Protein AF-A0A117SMT8-F1 (afdb_monomer)

Structure (mmCIF, N/CA/C/O backbone):
data_AF-A0A117SMT8-F1
#
_entry.id   AF-A0A117SMT8-F1
#
loop_
_atom_site.group_PDB
_atom_site.id
_atom_site.type_symbol
_atom_site.label_atom_id
_atom_site.label_alt_id
_atom_site.label_comp_id
_atom_site.label_asym_id
_atom_site.label_entity_id
_atom_site.label_seq_id
_atom_site.pdbx_PDB_ins_code
_atom_site.Cartn_x
_atom_site.Cartn_y
_atom_site.Cartn_z
_atom_site.occupancy
_atom_site.B_iso_or_equiv
_atom_site.auth_seq_id
_atom_site.auth_comp_id
_atom_site.auth_asym_id
_atom_site.auth_atom_id
_atom_site.pdbx_PDB_model_num
ATOM 1 N N . MET A 1 1 ? 10.539 8.255 -4.190 1.00 63.12 1 MET A N 1
ATOM 2 C CA . MET A 1 1 ? 9.331 7.600 -4.768 1.00 63.12 1 MET A CA 1
ATOM 3 C C . MET A 1 1 ? 9.081 6.223 -4.167 1.00 63.12 1 MET A C 1
ATOM 5 O O . MET A 1 1 ? 8.079 6.077 -3.483 1.00 63.12 1 MET A O 1
ATOM 9 N N . LEU A 1 2 ? 9.976 5.241 -4.358 1.00 74.56 2 LEU A N 1
ATOM 10 C CA . LEU A 1 2 ? 9.797 3.891 -3.799 1.00 74.56 2 LEU A CA 1
ATOM 11 C C . LEU A 1 2 ? 9.661 3.906 -2.267 1.00 74.56 2 LEU A C 1
ATOM 13 O O . LEU A 1 2 ? 8.704 3.366 -1.731 1.00 74.56 2 LEU A O 1
ATOM 17 N N . ASN A 1 3 ? 10.561 4.598 -1.563 1.00 77.19 3 ASN A N 1
ATOM 18 C CA . ASN A 1 3 ? 10.444 4.750 -0.114 1.00 77.19 3 ASN A CA 1
ATOM 19 C C . ASN A 1 3 ? 9.332 5.743 0.278 1.00 77.19 3 ASN A C 1
ATOM 21 O O . ASN A 1 3 ? 8.452 5.418 1.063 1.00 77.19 3 ASN A O 1
ATOM 25 N N . ASP A 1 4 ? 9.342 6.948 -0.298 1.00 79.38 4 ASP A N 1
ATOM 26 C CA . ASP A 1 4 ? 8.530 8.062 0.224 1.00 79.38 4 ASP A CA 1
ATOM 27 C C . ASP A 1 4 ? 7.030 7.963 -0.097 1.00 79.38 4 ASP A C 1
ATOM 29 O O . ASP A 1 4 ? 6.215 8.511 0.640 1.00 79.38 4 ASP A O 1
ATOM 33 N N . VAL A 1 5 ? 6.660 7.283 -1.189 1.00 83.69 5 VAL A N 1
ATOM 34 C CA . VAL A 1 5 ? 5.258 7.136 -1.618 1.00 83.69 5 VAL A CA 1
ATOM 35 C C . VAL A 1 5 ? 4.751 5.745 -1.262 1.00 83.69 5 VAL A C 1
ATOM 37 O O . VAL A 1 5 ? 3.836 5.616 -0.453 1.00 83.69 5 VAL A O 1
ATOM 40 N N . ILE A 1 6 ? 5.374 4.713 -1.835 1.00 87.75 6 ILE A N 1
ATOM 41 C CA . ILE A 1 6 ? 4.943 3.318 -1.693 1.00 87.75 6 ILE A CA 1
ATOM 42 C C . ILE A 1 6 ? 5.295 2.797 -0.295 1.00 87.75 6 ILE A C 1
ATOM 44 O O . ILE A 1 6 ? 4.412 2.395 0.460 1.00 87.75 6 ILE A O 1
ATOM 48 N N . GLY A 1 7 ? 6.576 2.855 0.081 1.00 88.81 7 GLY A N 1
ATOM 49 C CA . GLY A 1 7 ? 7.067 2.371 1.373 1.00 88.81 7 GLY A CA 1
ATOM 50 C C . GLY A 1 7 ? 6.378 3.039 2.556 1.00 88.81 7 GLY A C 1
ATOM 51 O O . GLY A 1 7 ? 5.906 2.356 3.461 1.00 88.81 7 GLY A O 1
ATOM 52 N N . ASN A 1 8 ? 6.262 4.365 2.518 1.00 89.94 8 ASN A N 1
ATOM 53 C CA . ASN A 1 8 ? 5.595 5.144 3.554 1.00 89.94 8 ASN A CA 1
ATOM 54 C C . ASN A 1 8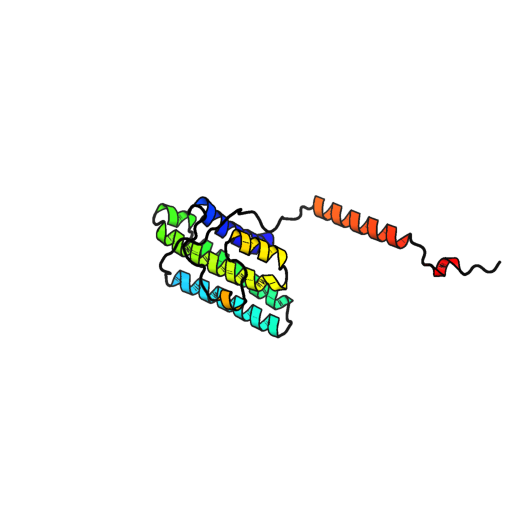 ? 4.106 4.788 3.677 1.00 89.94 8 ASN A C 1
ATOM 56 O O . ASN A 1 8 ? 3.620 4.590 4.789 1.00 89.94 8 ASN A O 1
ATOM 60 N N . PHE A 1 9 ? 3.387 4.659 2.557 1.00 94.38 9 PHE A N 1
ATOM 61 C CA . PHE A 1 9 ? 1.977 4.269 2.568 1.00 94.38 9 PHE A CA 1
ATOM 62 C C . PHE A 1 9 ? 1.775 2.895 3.209 1.00 94.38 9 PHE A C 1
ATOM 64 O O . PHE A 1 9 ? 1.045 2.772 4.193 1.00 94.38 9 PHE A O 1
ATOM 71 N N . ILE A 1 10 ? 2.489 1.885 2.706 1.00 95.56 10 ILE A N 1
ATOM 72 C CA . ILE A 1 10 ? 2.421 0.508 3.206 1.00 95.56 10 ILE A CA 1
ATOM 73 C C . ILE A 1 10 ? 2.750 0.465 4.700 1.00 95.56 10 ILE A C 1
ATOM 75 O O . ILE A 1 10 ? 2.010 -0.115 5.495 1.00 95.56 10 ILE A O 1
ATOM 79 N N . HIS A 1 11 ? 3.846 1.117 5.095 1.00 93.75 11 HIS A N 1
ATOM 80 C CA . HIS A 1 11 ? 4.300 1.119 6.477 1.00 93.75 11 HIS A CA 1
ATOM 81 C C . HIS A 1 11 ? 3.292 1.796 7.412 1.00 93.75 11 HIS A C 1
ATOM 83 O O . HIS A 1 11 ? 3.019 1.260 8.485 1.00 93.75 11 HIS A O 1
ATOM 89 N N . ARG A 1 12 ? 2.693 2.929 7.011 1.00 95.44 12 ARG A N 1
ATOM 90 C CA . ARG A 1 12 ? 1.634 3.599 7.785 1.00 95.44 12 ARG A CA 1
ATOM 91 C C . ARG A 1 12 ? 0.440 2.676 8.003 1.00 95.44 12 ARG A C 1
ATOM 93 O O . ARG A 1 12 ? -0.018 2.571 9.136 1.00 95.44 12 ARG A O 1
ATOM 100 N N . VAL A 1 13 ? -0.025 1.987 6.958 1.00 97.50 13 VAL A N 1
ATOM 101 C CA . VAL A 1 13 ? -1.185 1.087 7.048 1.00 97.50 13 VAL A CA 1
ATOM 102 C C . VAL A 1 13 ? -0.907 -0.086 7.988 1.00 97.50 13 VAL A C 1
ATOM 104 O O . VAL A 1 13 ? -1.632 -0.275 8.966 1.00 97.50 13 VAL A O 1
ATOM 107 N N . LEU A 1 14 ? 0.175 -0.834 7.751 1.00 97.25 14 LEU A N 1
ATOM 108 C CA . LEU A 1 14 ? 0.508 -2.003 8.569 1.00 97.25 14 LEU A CA 1
ATOM 109 C C . LEU A 1 14 ? 0.813 -1.628 10.022 1.00 97.25 14 LEU A C 1
ATOM 111 O O . LEU A 1 14 ? 0.352 -2.304 10.940 1.00 97.25 14 LEU A O 1
ATOM 115 N N . THR A 1 15 ? 1.539 -0.528 10.248 1.00 97.00 15 THR A N 1
ATOM 116 C CA . THR A 1 15 ? 1.849 -0.048 11.605 1.00 97.00 15 THR A CA 1
ATOM 117 C C . THR A 1 15 ? 0.583 0.361 12.345 1.00 97.00 15 THR A C 1
ATOM 119 O O . THR A 1 15 ? 0.454 0.091 13.540 1.00 97.00 15 THR A O 1
ATOM 122 N N . PHE A 1 16 ? -0.378 0.990 11.662 1.00 97.56 16 PHE A N 1
ATOM 123 C CA . PHE A 1 16 ? -1.647 1.363 12.280 1.00 97.56 16 PHE A CA 1
ATOM 124 C C . PHE A 1 16 ? -2.423 0.125 12.735 1.00 97.56 16 PHE A C 1
ATOM 126 O O . PHE A 1 16 ? -2.873 0.076 13.876 1.00 97.56 16 PHE A O 1
ATOM 133 N N . ILE A 1 17 ? -2.503 -0.914 11.899 1.00 97.81 17 ILE A N 1
ATOM 134 C CA . ILE A 1 17 ? -3.152 -2.184 12.263 1.00 97.81 17 ILE A CA 1
ATOM 135 C C . ILE A 1 17 ? -2.415 -2.854 13.430 1.00 97.81 17 ILE A C 1
ATOM 137 O O . ILE A 1 17 ? -3.037 -3.214 14.431 1.00 97.81 17 ILE A O 1
ATOM 141 N N . ALA A 1 18 ? -1.085 -2.951 13.353 1.00 97.19 18 ALA A N 1
ATOM 142 C CA . ALA A 1 18 ? -0.258 -3.547 14.400 1.00 97.19 18 ALA A CA 1
ATOM 143 C C . ALA A 1 18 ? -0.426 -2.848 15.759 1.00 97.19 18 ALA A C 1
ATOM 145 O O . ALA A 1 18 ? -0.598 -3.510 16.780 1.00 97.19 18 ALA A O 1
ATOM 146 N N . THR A 1 19 ? -0.420 -1.513 15.776 1.00 96.75 19 THR A N 1
ATOM 147 C CA . THR A 1 19 ? -0.407 -0.728 17.022 1.00 96.75 19 THR A CA 1
ATOM 148 C C . THR A 1 19 ? -1.793 -0.391 17.565 1.00 96.75 19 THR A C 1
ATOM 150 O O . THR A 1 19 ? -1.939 -0.212 18.772 1.00 96.75 19 THR A O 1
ATOM 153 N N . ARG A 1 20 ? -2.815 -0.268 16.709 1.00 97.19 20 ARG A N 1
ATOM 154 C CA . ARG A 1 20 ? -4.154 0.216 17.100 1.00 97.19 20 ARG A CA 1
ATOM 155 C C . ARG A 1 20 ? -5.239 -0.859 17.096 1.00 97.19 20 ARG A C 1
ATOM 157 O O . ARG A 1 20 ? -6.244 -0.710 17.797 1.00 97.19 20 ARG A O 1
ATOM 164 N N . PHE A 1 21 ? -5.015 -1.941 16.354 1.00 96.94 21 PHE A N 1
ATOM 165 C CA . PHE A 1 21 ? -5.914 -3.094 16.249 1.00 96.94 21 PHE A CA 1
ATOM 166 C C . PHE A 1 21 ? -5.223 -4.409 16.630 1.00 96.94 21 PHE A C 1
ATOM 168 O O . PHE A 1 21 ? -5.647 -5.484 16.220 1.00 96.94 21 PHE A O 1
ATOM 175 N N . ASN A 1 22 ? -4.152 -4.334 17.425 1.00 96.44 22 ASN A N 1
ATOM 176 C CA . ASN A 1 22 ? -3.419 -5.485 17.961 1.00 96.44 22 ASN A CA 1
ATOM 177 C C . ASN A 1 22 ? -2.929 -6.455 16.869 1.00 96.44 22 ASN A C 1
ATOM 179 O O . ASN A 1 22 ? -2.880 -7.667 17.078 1.00 96.44 22 ASN A O 1
ATOM 183 N N . GLY A 1 23 ? -2.600 -5.924 15.689 1.00 96.56 23 GLY A N 1
ATOM 184 C CA . GLY A 1 23 ? -2.166 -6.727 14.549 1.00 96.56 23 GLY A CA 1
ATOM 185 C C . GLY A 1 23 ? -3.274 -7.574 13.932 1.00 96.56 23 GLY A C 1
ATOM 186 O O . GLY A 1 23 ? -2.967 -8.531 13.236 1.00 96.56 23 GLY A O 1
ATOM 187 N N . VAL A 1 24 ? -4.546 -7.254 14.165 1.00 97.50 24 VAL A N 1
ATOM 188 C CA . VAL A 1 24 ? -5.683 -7.949 13.555 1.00 97.50 24 VAL A CA 1
ATOM 189 C C . VAL A 1 24 ? -6.399 -6.989 12.619 1.00 97.50 24 VAL A C 1
ATOM 191 O O . VAL A 1 24 ? -6.782 -5.895 13.027 1.00 97.50 24 VAL A O 1
ATOM 194 N N . VAL A 1 25 ? -6.575 -7.388 11.358 1.00 97.00 25 VAL A N 1
ATOM 195 C CA . VAL A 1 25 ? -7.306 -6.593 10.364 1.00 97.00 25 VAL A CA 1
ATOM 196 C C . VAL A 1 25 ? -8.759 -6.423 10.832 1.00 97.00 25 VAL A C 1
ATOM 198 O O . VAL A 1 25 ? -9.456 -7.432 10.985 1.00 97.00 25 VAL A O 1
ATOM 201 N N . PRO A 1 26 ? -9.228 -5.189 11.083 1.00 96.00 26 PRO A N 1
ATOM 202 C CA . PRO A 1 26 ? -10.601 -4.952 11.513 1.00 96.00 26 PRO A CA 1
ATOM 203 C C . PRO A 1 26 ? -11.598 -5.158 10.364 1.00 96.00 26 PRO A C 1
ATOM 205 O O . PRO A 1 26 ? -11.239 -5.135 9.187 1.00 96.00 26 PRO A O 1
ATOM 208 N N . GLY A 1 27 ? -12.864 -5.375 10.706 1.00 90.94 27 GLY A N 1
ATOM 209 C CA . GLY A 1 27 ? -13.969 -5.316 9.748 1.00 90.94 27 GLY A CA 1
ATOM 210 C C . GLY A 1 27 ? -14.643 -3.946 9.756 1.00 90.94 27 GLY A C 1
ATOM 211 O O . GLY A 1 27 ? -14.242 -3.056 10.506 1.00 90.94 27 GLY A O 1
ATOM 212 N N . GLY A 1 28 ? -15.688 -3.810 8.946 1.00 88.81 28 GLY A N 1
ATOM 213 C CA . GLY A 1 28 ? -16.597 -2.671 8.985 1.00 88.81 28 GLY A CA 1
ATOM 214 C C . GLY A 1 28 ? -17.195 -2.344 7.622 1.00 88.81 28 GLY A C 1
ATOM 215 O O . GLY A 1 28 ? -16.817 -2.938 6.608 1.00 88.81 28 GLY A O 1
ATOM 216 N N . ASP A 1 29 ? -18.135 -1.405 7.625 1.00 92.00 29 ASP A N 1
ATOM 217 C CA . ASP A 1 29 ? -18.945 -1.056 6.462 1.00 92.00 29 ASP A CA 1
ATOM 218 C C . ASP A 1 29 ? -18.400 0.194 5.773 1.00 92.00 29 ASP A C 1
ATOM 220 O O . ASP A 1 29 ? -18.317 1.272 6.367 1.00 92.00 29 ASP A O 1
ATOM 224 N N . LEU A 1 30 ? -18.030 0.044 4.500 1.00 93.81 30 LEU A N 1
ATOM 225 C CA . LEU A 1 30 ? -17.497 1.135 3.690 1.00 93.81 30 LEU A CA 1
ATOM 226 C C . LEU A 1 30 ? -18.540 2.238 3.496 1.00 93.81 30 LEU A C 1
ATOM 228 O O . LEU A 1 30 ? -19.699 1.967 3.182 1.00 93.81 30 LEU A O 1
ATOM 232 N N . LYS A 1 31 ? -18.098 3.492 3.598 1.00 95.19 31 LYS A N 1
ATOM 233 C CA . LYS A 1 31 ? -18.869 4.657 3.152 1.00 95.19 31 LYS A CA 1
ATOM 234 C C . LYS A 1 31 ? -18.584 4.943 1.677 1.00 95.19 31 LYS A C 1
ATOM 236 O O . LYS A 1 31 ? -17.569 4.505 1.134 1.00 95.19 31 LYS A O 1
ATOM 241 N N . ASP A 1 32 ? -19.409 5.780 1.054 1.00 96.81 32 ASP A N 1
ATOM 242 C CA . ASP A 1 32 ? -19.248 6.172 -0.356 1.00 96.81 32 ASP A CA 1
ATOM 243 C C . ASP A 1 32 ? -17.861 6.753 -0.664 1.00 96.81 32 ASP A C 1
ATOM 245 O O . ASP A 1 32 ? -17.274 6.476 -1.708 1.00 96.81 32 ASP A O 1
ATOM 249 N N . VAL A 1 33 ? -17.298 7.528 0.269 1.00 96.31 33 VAL A N 1
ATOM 250 C CA . VAL A 1 33 ? -15.929 8.053 0.150 1.00 96.31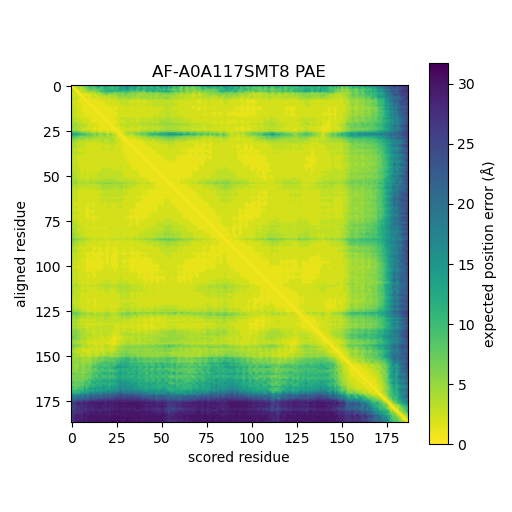 33 VAL A CA 1
ATOM 251 C C . VAL A 1 33 ? -14.886 6.935 0.100 1.00 96.31 33 VAL A C 1
ATOM 253 O O . VAL A 1 33 ? -13.936 7.022 -0.674 1.00 96.31 33 VAL A O 1
ATOM 256 N N . ASP A 1 34 ? -15.065 5.876 0.889 1.00 97.44 34 ASP A N 1
ATOM 257 C CA . ASP A 1 34 ? -14.130 4.756 0.956 1.00 97.44 34 ASP A CA 1
ATOM 258 C C . ASP A 1 34 ? -14.190 3.932 -0.341 1.00 97.44 34 ASP A C 1
ATOM 260 O O . ASP A 1 34 ? -13.149 3.579 -0.900 1.00 97.44 34 ASP A O 1
ATOM 264 N N . ILE A 1 35 ? -15.406 3.708 -0.854 1.00 97.50 35 ILE A N 1
ATOM 265 C CA . ILE A 1 35 ? -15.668 3.046 -2.140 1.00 97.50 35 ILE A CA 1
ATOM 266 C C . ILE A 1 35 ? -15.031 3.832 -3.288 1.00 97.50 35 ILE A C 1
ATOM 268 O O . ILE A 1 35 ? -14.269 3.262 -4.062 1.00 97.50 35 ILE A O 1
ATOM 272 N N . ARG A 1 36 ? -15.257 5.150 -3.351 1.00 98.31 36 ARG A N 1
ATOM 273 C CA . ARG A 1 36 ? -14.707 6.021 -4.401 1.00 98.31 36 ARG A CA 1
ATOM 274 C C . ARG A 1 36 ? -13.185 5.916 -4.499 1.00 98.31 36 ARG A C 1
ATOM 276 O O . ARG A 1 36 ? -12.655 5.732 -5.589 1.00 98.31 36 ARG A O 1
ATOM 283 N N . TYR A 1 37 ? -12.486 6.016 -3.368 1.00 98.38 37 TYR A N 1
ATOM 284 C CA . TYR A 1 37 ? -11.023 5.938 -3.338 1.00 98.38 37 TYR A CA 1
ATOM 285 C C . TYR A 1 37 ? -10.488 4.546 -3.682 1.00 98.38 37 TYR A C 1
ATOM 287 O O . TYR A 1 37 ? -9.449 4.427 -4.331 1.00 98.38 37 TYR A O 1
ATOM 295 N N . ARG A 1 38 ? -11.185 3.489 -3.252 1.00 97.69 38 ARG A N 1
ATOM 296 C CA . ARG A 1 38 ? -10.843 2.115 -3.628 1.00 97.69 38 ARG A CA 1
ATOM 297 C C . ARG A 1 38 ? -10.988 1.920 -5.134 1.00 97.69 38 ARG A C 1
ATOM 299 O O . ARG A 1 38 ? -10.075 1.393 -5.758 1.00 97.69 38 ARG A O 1
ATOM 306 N N . ASP A 1 39 ? -12.102 2.355 -5.706 1.00 98.38 39 ASP A N 1
ATOM 307 C CA . ASP A 1 39 ? -12.396 2.160 -7.123 1.00 98.38 39 ASP A CA 1
ATOM 308 C C . ASP A 1 39 ? -11.442 2.988 -8.006 1.00 98.38 39 ASP A C 1
ATOM 310 O O . ASP A 1 39 ? -10.949 2.479 -9.009 1.00 98.38 39 ASP A O 1
ATOM 314 N N . GLU A 1 40 ? -11.076 4.208 -7.588 1.00 98.62 40 GLU A N 1
ATOM 315 C CA . GLU A 1 40 ? -10.017 5.007 -8.230 1.00 98.62 40 GLU A CA 1
ATOM 316 C C . GLU A 1 40 ? -8.663 4.276 -8.208 1.00 98.62 40 GLU A C 1
ATOM 318 O O . GLU A 1 40 ? -7.983 4.179 -9.229 1.00 98.62 40 GLU A O 1
ATOM 32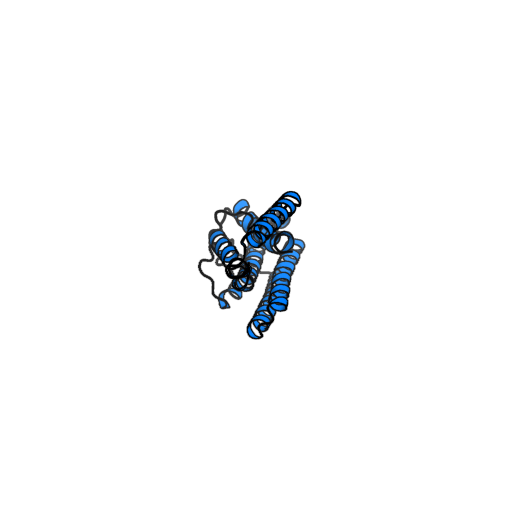3 N N . ALA A 1 41 ? -8.274 3.705 -7.064 1.00 98.44 41 ALA A N 1
ATOM 324 C CA . ALA A 1 41 ? -7.031 2.945 -6.958 1.00 98.44 41 ALA A CA 1
ATOM 325 C C . ALA A 1 41 ? -7.052 1.673 -7.827 1.00 98.44 41 ALA A C 1
ATOM 327 O O . ALA A 1 41 ? -6.055 1.348 -8.469 1.00 98.44 41 ALA A O 1
ATOM 328 N N . LEU A 1 42 ? -8.183 0.963 -7.879 1.00 98.44 42 LEU A N 1
ATOM 329 C CA . LEU A 1 42 ? -8.341 -0.229 -8.715 1.00 98.44 42 LEU A CA 1
ATOM 330 C C . LEU A 1 42 ? -8.370 0.102 -10.213 1.00 98.44 42 LEU A C 1
ATOM 332 O O . LEU A 1 42 ? -7.920 -0.714 -11.013 1.00 98.44 42 LEU A O 1
ATOM 336 N N . ALA A 1 43 ? -8.822 1.297 -10.601 1.00 98.69 43 ALA A N 1
ATOM 337 C CA . ALA A 1 43 ? -8.708 1.770 -11.978 1.00 98.69 43 ALA A CA 1
ATOM 338 C C . ALA A 1 43 ? -7.236 1.954 -12.390 1.00 98.69 43 ALA A C 1
ATOM 340 O O . ALA A 1 43 ? -6.835 1.467 -13.443 1.00 98.69 43 ALA A O 1
ATOM 341 N N . HIS A 1 44 ? -6.404 2.560 -11.535 1.00 98.56 44 HIS A N 1
ATOM 342 C CA . HIS A 1 44 ? -4.957 2.647 -11.776 1.00 98.56 44 HIS A CA 1
ATOM 343 C C . HIS A 1 44 ? -4.280 1.270 -11.806 1.00 98.56 44 HIS A C 1
ATOM 345 O O . HIS A 1 44 ? -3.435 1.008 -12.660 1.00 98.56 44 HIS A O 1
ATOM 351 N N . PHE A 1 45 ? -4.681 0.352 -10.923 1.00 98.50 45 PHE A N 1
ATOM 352 C CA . PHE A 1 45 ? -4.221 -1.037 -10.983 1.00 98.50 45 PHE A CA 1
ATOM 353 C C . PHE A 1 45 ? -4.563 -1.690 -12.333 1.00 98.50 45 PHE A C 1
ATOM 355 O O . PHE A 1 45 ? -3.707 -2.339 -12.936 1.00 98.50 45 PHE A O 1
ATOM 362 N N . LYS A 1 46 ? -5.784 -1.478 -12.840 1.00 98.56 46 LYS A N 1
ATOM 363 C CA . LYS A 1 46 ? -6.211 -2.001 -14.142 1.00 98.56 46 LYS A CA 1
ATOM 364 C C . LYS A 1 46 ? -5.438 -1.370 -15.305 1.00 98.56 46 LYS A C 1
ATOM 366 O O . LYS A 1 46 ? -5.039 -2.083 -16.217 1.00 98.56 46 LYS A O 1
ATOM 371 N N . ASN A 1 47 ? -5.141 -0.074 -15.252 1.00 98.56 47 ASN A N 1
ATOM 372 C CA . ASN A 1 47 ? -4.267 0.552 -16.247 1.00 98.56 47 ASN A CA 1
ATOM 373 C C . ASN A 1 47 ? -2.860 -0.066 -16.226 1.00 98.56 47 ASN A C 1
ATOM 375 O O . ASN A 1 47 ? -2.282 -0.327 -17.279 1.00 98.56 47 ASN A O 1
ATOM 379 N N . ALA A 1 48 ? -2.310 -0.343 -15.036 1.00 98.31 48 ALA A N 1
ATOM 380 C CA . ALA A 1 48 ? -1.017 -1.013 -14.912 1.00 98.31 48 ALA A CA 1
ATOM 381 C C . ALA A 1 48 ? -1.039 -2.417 -15.540 1.00 98.31 48 ALA A C 1
ATOM 383 O O . ALA A 1 48 ? -0.096 -2.781 -16.238 1.00 98.31 48 ALA A O 1
ATOM 384 N N . GLU A 1 49 ? -2.118 -3.180 -15.333 1.00 98.12 49 GLU A N 1
ATOM 385 C CA . GLU A 1 49 ? -2.366 -4.465 -16.005 1.00 98.12 49 GLU A CA 1
ATOM 386 C C . GLU A 1 49 ? -2.317 -4.318 -17.531 1.00 98.12 49 GLU A C 1
ATOM 388 O O . GLU A 1 49 ? -1.558 -5.021 -18.194 1.00 98.12 49 GLU A O 1
ATOM 393 N N . ASP A 1 50 ? -3.053 -3.351 -18.081 1.00 98.38 50 ASP A N 1
ATOM 394 C CA . ASP A 1 50 ? -3.117 -3.122 -19.526 1.00 98.38 50 ASP A CA 1
ATOM 395 C C . ASP A 1 50 ? -1.753 -2.713 -20.116 1.00 98.38 50 ASP A C 1
ATOM 397 O O . ASP A 1 50 ? -1.425 -3.084 -21.246 1.00 98.38 50 ASP A O 1
ATOM 401 N N . HIS A 1 51 ? -0.933 -1.977 -19.359 1.00 98.50 51 HIS A N 1
ATOM 402 C CA . HIS A 1 51 ? 0.447 -1.669 -19.743 1.00 98.50 51 HIS A CA 1
ATOM 403 C C . HIS A 1 51 ? 1.363 -2.896 -19.669 1.00 98.50 51 HIS A C 1
ATOM 405 O O . HIS A 1 51 ? 2.203 -3.082 -20.552 1.00 98.50 51 HIS A O 1
ATOM 411 N N . TYR A 1 52 ? 1.211 -3.763 -18.663 1.00 98.12 52 TYR A N 1
ATOM 412 C CA . TYR A 1 52 ? 1.976 -5.012 -18.584 1.00 98.12 52 TYR A CA 1
ATOM 413 C C . TYR A 1 52 ? 1.683 -5.942 -19.767 1.00 98.12 52 TYR A C 1
ATOM 415 O O . TYR A 1 52 ? 2.628 -6.469 -20.353 1.00 98.12 52 TYR A O 1
ATOM 423 N N . GLU A 1 53 ? 0.418 -6.071 -20.176 1.00 97.56 53 GLU A N 1
ATOM 424 C CA . GLU A 1 53 ? 0.012 -6.846 -21.362 1.00 97.56 53 GLU A CA 1
ATOM 425 C C . GLU A 1 53 ? 0.663 -6.326 -22.658 1.00 97.56 53 GLU A C 1
ATOM 427 O O . GLU A 1 53 ? 0.975 -7.092 -23.570 1.00 97.56 53 GLU A O 1
ATOM 432 N N . LYS A 1 54 ? 0.935 -5.017 -22.729 1.00 98.12 54 LYS A N 1
ATOM 433 C CA . LYS A 1 54 ? 1.621 -4.365 -23.859 1.00 98.12 54 LYS A CA 1
ATOM 434 C C . LYS A 1 54 ? 3.141 -4.293 -23.706 1.00 98.12 54 LYS A C 1
ATOM 436 O O . LYS A 1 54 ? 3.813 -3.786 -24.602 1.00 98.12 54 LYS A O 1
ATOM 441 N N . ILE A 1 55 ? 3.699 -4.804 -22.605 1.00 97.25 55 ILE A N 1
ATOM 442 C CA . ILE A 1 55 ? 5.138 -4.747 -22.289 1.00 97.25 55 ILE A CA 1
ATOM 443 C C . ILE A 1 55 ? 5.625 -3.289 -22.068 1.00 97.25 55 ILE A C 1
ATOM 445 O O . ILE A 1 55 ? 6.803 -2.954 -22.195 1.00 97.25 55 ILE A O 1
ATOM 449 N N . GLU A 1 56 ? 4.730 -2.393 -21.656 1.00 97.69 56 GLU A N 1
ATOM 450 C CA . GLU A 1 56 ? 5.004 -0.981 -21.358 1.00 97.69 56 GLU A CA 1
ATOM 451 C C . GLU A 1 56 ? 5.414 -0.811 -19.881 1.00 97.69 56 GLU A C 1
ATOM 453 O O . GLU A 1 56 ? 4.741 -0.171 -19.074 1.00 97.69 56 GLU A O 1
ATOM 458 N N . LEU A 1 57 ? 6.549 -1.410 -19.495 1.00 95.56 57 LEU A N 1
ATOM 459 C CA . LEU A 1 57 ? 6.962 -1.548 -18.083 1.00 95.56 57 LEU A CA 1
ATOM 460 C C . LEU A 1 57 ? 7.098 -0.217 -17.328 1.00 95.56 57 LEU A C 1
ATOM 462 O O . LEU A 1 57 ? 6.859 -0.149 -16.121 1.00 95.56 57 LEU A O 1
ATOM 466 N N . ARG A 1 58 ? 7.517 0.846 -18.025 1.00 96.25 58 ARG A N 1
ATOM 467 C CA . ARG A 1 58 ? 7.654 2.179 -17.428 1.00 96.25 58 ARG A CA 1
ATOM 468 C C . ARG A 1 58 ? 6.293 2.731 -17.020 1.00 96.25 58 ARG A C 1
ATOM 470 O O . ARG A 1 58 ? 6.170 3.243 -15.910 1.00 96.25 58 ARG A O 1
ATOM 477 N N . ASP A 1 59 ? 5.312 2.634 -17.904 1.00 97.88 59 ASP A N 1
ATOM 478 C CA . ASP A 1 59 ? 3.979 3.185 -17.683 1.00 97.88 59 ASP A CA 1
ATOM 479 C C . ASP A 1 59 ? 3.206 2.329 -16.673 1.00 97.88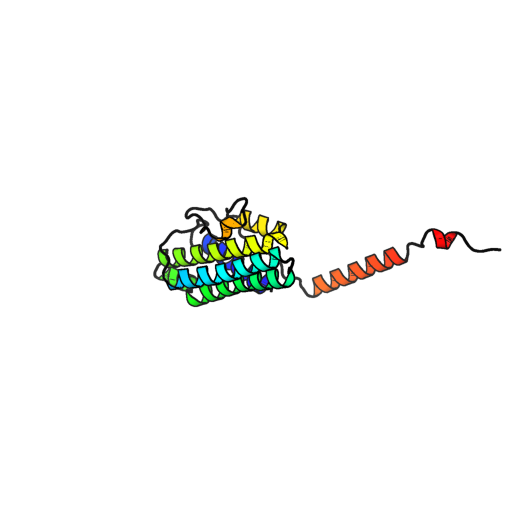 59 ASP A C 1
ATOM 481 O O . ASP A 1 59 ? 2.614 2.875 -15.743 1.00 97.88 59 ASP A O 1
ATOM 485 N N . ALA A 1 60 ? 3.374 1.001 -16.715 1.00 97.44 60 ALA A N 1
ATOM 486 C CA . ALA A 1 60 ? 2.872 0.099 -15.676 1.00 97.44 60 ALA A CA 1
ATOM 487 C C . ALA A 1 60 ? 3.379 0.483 -14.271 1.00 97.44 60 ALA A C 1
ATOM 489 O O . ALA A 1 60 ? 2.611 0.535 -13.305 1.00 97.44 60 ALA A O 1
ATOM 490 N N . LEU A 1 61 ? 4.670 0.815 -14.142 1.00 96.00 61 LEU A N 1
ATOM 491 C CA . LEU A 1 61 ? 5.240 1.289 -12.879 1.00 96.00 61 LEU A CA 1
ATOM 492 C C . LEU A 1 61 ? 4.660 2.648 -12.453 1.00 96.00 61 LEU A C 1
ATOM 494 O O . LEU A 1 61 ? 4.431 2.857 -11.260 1.00 96.00 61 LEU A O 1
ATOM 498 N N . LEU A 1 62 ? 4.438 3.576 -13.387 1.00 96.44 62 LEU A N 1
ATOM 499 C CA . LEU A 1 62 ? 3.850 4.881 -13.073 1.00 96.44 62 LEU A CA 1
ATOM 500 C C . LEU A 1 62 ? 2.412 4.735 -12.555 1.00 96.44 62 LEU A C 1
ATOM 502 O O . LEU A 1 62 ? 2.111 5.270 -11.490 1.00 96.44 62 LEU A O 1
ATOM 506 N N . GLU A 1 63 ? 1.575 3.935 -13.214 1.00 97.88 63 GLU A N 1
ATOM 507 C CA . GLU A 1 63 ? 0.208 3.629 -12.760 1.00 97.88 63 GLU A CA 1
ATOM 508 C C . GLU A 1 63 ? 0.194 2.927 -11.390 1.00 97.88 63 GLU A C 1
ATOM 510 O O . GLU A 1 63 ? -0.605 3.233 -10.498 1.00 97.88 63 GLU A O 1
ATOM 515 N N . THR A 1 64 ? 1.163 2.042 -11.152 1.00 96.25 64 THR A N 1
ATOM 516 C CA . THR A 1 64 ? 1.341 1.402 -9.842 1.00 96.25 64 THR A CA 1
ATOM 517 C C . THR A 1 64 ? 1.674 2.421 -8.743 1.00 96.25 64 THR A C 1
ATOM 519 O O . THR A 1 64 ? 1.191 2.326 -7.611 1.00 96.25 64 THR A O 1
ATOM 522 N N . VAL A 1 65 ? 2.485 3.436 -9.057 1.00 95.62 65 VAL A N 1
ATOM 523 C CA . VAL A 1 65 ? 2.774 4.541 -8.132 1.00 95.62 65 VAL A CA 1
ATOM 524 C C . VAL A 1 65 ? 1.529 5.394 -7.894 1.00 95.62 65 VAL A C 1
ATOM 526 O O . VAL A 1 65 ? 1.307 5.802 -6.751 1.00 95.62 65 VAL A O 1
ATOM 529 N N . GLU A 1 66 ? 0.712 5.650 -8.920 1.00 97.56 66 GLU A N 1
ATOM 530 C CA . GLU A 1 66 ? -0.554 6.375 -8.759 1.00 97.56 66 GLU A CA 1
ATOM 531 C C . GLU A 1 66 ? -1.517 5.631 -7.831 1.00 97.56 66 GLU A C 1
ATOM 533 O O . GLU A 1 66 ? -2.047 6.247 -6.906 1.00 97.56 66 GLU A O 1
ATOM 538 N N . THR A 1 67 ? -1.624 4.303 -7.946 1.00 97.69 67 THR A N 1
ATOM 539 C CA . THR A 1 67 ? -2.399 3.461 -7.010 1.00 97.69 67 THR A CA 1
ATOM 540 C C . THR A 1 67 ? -2.021 3.752 -5.545 1.00 97.69 67 THR A C 1
ATOM 542 O O . THR A 1 67 ? -2.878 4.011 -4.694 1.00 97.69 67 THR A O 1
ATOM 545 N N . ALA A 1 68 ? -0.720 3.815 -5.236 1.00 96.00 68 ALA A N 1
ATOM 546 C CA . ALA A 1 68 ? -0.236 4.149 -3.893 1.00 96.00 68 ALA A CA 1
ATOM 547 C C . ALA A 1 68 ? -0.441 5.634 -3.515 1.00 96.00 68 ALA A C 1
ATOM 549 O O . ALA A 1 68 ? -0.616 5.964 -2.336 1.00 96.00 68 ALA A O 1
ATOM 550 N N . ARG A 1 69 ? -0.418 6.564 -4.480 1.00 96.81 69 ARG A N 1
ATOM 551 C CA . ARG A 1 69 ? -0.726 7.985 -4.231 1.00 96.81 69 ARG A CA 1
ATOM 552 C C . ARG A 1 69 ? -2.192 8.185 -3.870 1.00 96.81 69 ARG A C 1
ATOM 554 O O . ARG A 1 69 ? -2.460 8.942 -2.938 1.00 96.81 69 ARG A O 1
ATOM 561 N N . VAL A 1 70 ? -3.109 7.487 -4.537 1.00 98.06 70 VAL A N 1
ATOM 562 C CA . VAL A 1 70 ? -4.537 7.464 -4.187 1.00 98.06 70 VAL A CA 1
ATOM 563 C C . VAL A 1 70 ? -4.716 6.977 -2.749 1.00 98.06 70 VAL A C 1
ATOM 565 O O . VAL A 1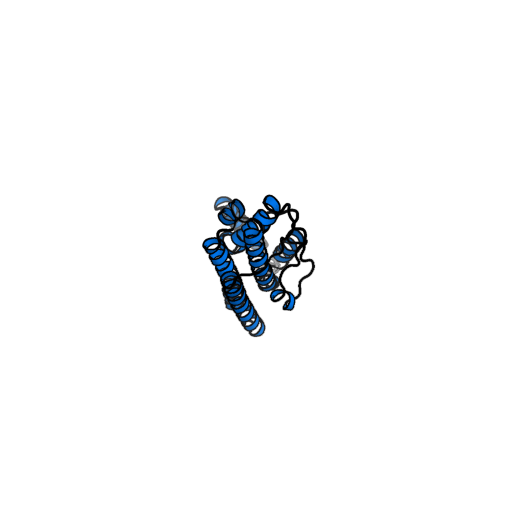 70 ? -5.356 7.657 -1.950 1.00 98.06 70 VAL A O 1
ATOM 568 N N . GLY A 1 71 ? -4.037 5.894 -2.358 1.00 97.62 71 GLY A N 1
ATOM 569 C CA . GLY A 1 71 ? -4.035 5.416 -0.970 1.00 97.62 71 GLY A CA 1
ATOM 570 C C . GLY A 1 71 ? -3.537 6.452 0.052 1.00 97.62 71 GLY A C 1
ATOM 571 O O . GLY A 1 71 ? -4.120 6.611 1.126 1.00 97.62 71 GLY A O 1
ATOM 572 N N . ASN A 1 72 ? -2.494 7.220 -0.279 1.00 96.38 72 ASN A N 1
ATOM 573 C CA . ASN A 1 72 ? -2.033 8.314 0.582 1.00 96.38 72 ASN A CA 1
ATOM 574 C C . ASN A 1 72 ? -3.057 9.456 0.689 1.00 96.38 72 ASN A C 1
ATOM 576 O O . ASN A 1 72 ? -3.278 9.958 1.793 1.00 96.38 72 ASN A O 1
ATOM 580 N N . LYS A 1 73 ? -3.676 9.868 -0.430 1.00 97.50 73 LYS A N 1
ATOM 581 C CA . LYS A 1 73 ? -4.749 10.881 -0.439 1.00 97.50 73 LYS A CA 1
ATOM 582 C C . LYS A 1 73 ? -5.916 10.429 0.436 1.00 97.50 73 LYS A C 1
ATOM 584 O O . LYS A 1 73 ? -6.338 11.177 1.313 1.00 97.50 73 LYS A O 1
ATOM 589 N N . TYR A 1 74 ? -6.331 9.174 0.279 1.00 98.06 74 TYR A N 1
ATOM 590 C CA . TYR A 1 74 ? -7.385 8.552 1.068 1.00 98.06 74 TYR A CA 1
ATOM 591 C C . TYR A 1 74 ? -7.113 8.621 2.577 1.00 98.06 74 TYR A C 1
ATOM 593 O O . TYR A 1 74 ? -7.949 9.110 3.338 1.00 98.06 74 TYR A O 1
ATOM 601 N N . LEU A 1 75 ? -5.919 8.208 3.023 1.00 97.00 75 LEU A N 1
ATOM 602 C CA . LEU A 1 75 ? -5.545 8.290 4.440 1.00 97.00 75 LEU A CA 1
ATOM 603 C C . LEU A 1 75 ? -5.528 9.731 4.960 1.00 97.00 75 LEU A C 1
ATOM 605 O O . LEU A 1 75 ? -5.899 9.965 6.107 1.00 97.00 75 LEU A O 1
ATOM 609 N N . ASN A 1 76 ? -5.085 10.687 4.143 1.00 96.19 76 ASN A N 1
ATOM 610 C CA . ASN A 1 76 ? -5.023 12.097 4.527 1.00 96.19 76 ASN A CA 1
ATOM 611 C C . ASN A 1 76 ? -6.411 12.751 4.610 1.00 96.19 76 ASN A C 1
ATOM 613 O O . ASN A 1 76 ? -6.605 13.619 5.458 1.00 96.19 76 ASN A O 1
ATOM 617 N N . GLU A 1 77 ? -7.365 12.330 3.776 1.00 97.44 77 GLU A N 1
ATOM 618 C CA . GLU A 1 77 ? -8.756 12.798 3.833 1.00 97.44 77 GLU A CA 1
ATOM 619 C C . GLU A 1 77 ? -9.513 12.161 5.002 1.00 97.44 77 GLU A C 1
ATOM 621 O O . GLU A 1 77 ? -10.156 12.865 5.776 1.00 97.44 77 GLU A O 1
ATOM 626 N N . ARG A 1 78 ? -9.417 10.836 5.171 1.00 97.44 78 ARG A N 1
ATOM 627 C CA . ARG A 1 78 ? -10.170 10.126 6.217 1.00 97.44 78 ARG A CA 1
ATOM 628 C C . ARG A 1 78 ? -9.558 10.242 7.604 1.00 97.44 78 ARG A C 1
ATOM 630 O O . ARG A 1 78 ? -10.280 10.086 8.576 1.00 97.44 78 ARG A O 1
ATOM 637 N N . GLN A 1 79 ? -8.258 10.505 7.709 1.00 97.06 79 GLN A N 1
ATOM 638 C CA . GLN A 1 79 ? -7.552 10.736 8.975 1.00 97.06 79 GLN A CA 1
ATOM 639 C C . GLN A 1 79 ? -7.856 9.676 10.055 1.00 97.06 79 GLN A C 1
ATOM 641 O O . GLN A 1 79 ? -8.343 10.011 11.138 1.00 97.06 79 GLN A O 1
ATOM 646 N N . PRO A 1 80 ? -7.551 8.382 9.822 1.00 96.81 80 PRO A N 1
ATOM 647 C CA . PRO A 1 80 ? -7.883 7.315 10.772 1.00 96.81 80 PRO A CA 1
ATOM 648 C C . PRO A 1 80 ? -7.275 7.521 12.172 1.00 96.81 80 PRO A C 1
ATOM 650 O O . PRO A 1 80 ? -7.827 7.040 13.158 1.00 96.81 80 PRO A O 1
ATOM 653 N N . TRP A 1 81 ? -6.166 8.262 12.286 1.00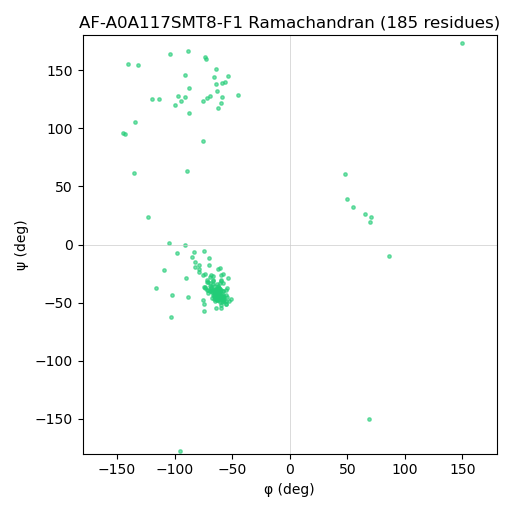 96.31 81 TRP A N 1
ATOM 654 C CA . TRP A 1 81 ? -5.538 8.623 13.566 1.00 96.31 81 TRP A CA 1
ATOM 655 C C . TRP A 1 81 ? -6.359 9.603 14.413 1.00 96.31 81 TRP A C 1
ATOM 657 O O . TRP A 1 81 ? -6.221 9.592 15.636 1.00 96.31 81 TRP A O 1
ATOM 667 N N . GLU A 1 82 ? -7.206 10.422 13.790 1.00 97.50 82 GLU A N 1
ATOM 668 C CA . GLU A 1 82 ? -8.182 11.249 14.500 1.00 97.50 82 GLU A CA 1
ATOM 669 C C . GLU A 1 82 ? -9.482 10.476 14.718 1.00 97.50 82 GLU A C 1
ATOM 671 O O . GLU A 1 82 ? -9.973 10.432 15.845 1.00 97.50 82 GLU A O 1
ATOM 676 N N . LEU A 1 83 ? -9.981 9.778 13.686 1.00 96.31 83 LEU A N 1
ATOM 677 C CA . LEU A 1 83 ? -11.215 8.988 13.782 1.00 96.31 83 LEU A CA 1
ATOM 678 C C . LEU A 1 83 ? -11.170 7.967 14.914 1.00 96.31 83 LEU A C 1
ATOM 680 O O . LEU A 1 83 ? -12.154 7.801 15.620 1.00 96.31 83 LEU A O 1
ATOM 684 N N . ILE A 1 84 ? -10.030 7.315 15.150 1.00 97.25 84 ILE A N 1
ATOM 685 C CA . ILE A 1 84 ? -9.939 6.287 16.192 1.00 97.25 84 ILE A CA 1
ATOM 686 C C . ILE A 1 84 ? -10.214 6.820 17.607 1.00 97.25 84 ILE A C 1
ATOM 688 O O . ILE A 1 84 ? -10.555 6.041 18.495 1.00 97.25 84 ILE A O 1
ATOM 692 N N . LYS A 1 85 ? -10.075 8.135 17.832 1.00 97.38 85 LYS A N 1
ATOM 693 C CA . LYS A 1 85 ? -10.354 8.774 19.127 1.00 97.38 85 LYS A CA 1
ATOM 694 C C . LYS A 1 85 ? -11.855 8.879 19.409 1.00 97.38 85 LYS A C 1
ATOM 696 O O . LYS A 1 85 ? -12.235 8.958 20.572 1.00 97.38 85 LYS A O 1
ATOM 701 N N . THR A 1 86 ? -12.689 8.897 18.369 1.00 97.12 86 THR A N 1
ATOM 702 C CA . THR A 1 86 ? -14.143 9.103 18.469 1.00 97.12 86 THR A CA 1
ATOM 703 C C . THR A 1 86 ? -14.945 7.888 18.009 1.00 97.12 86 THR A C 1
ATOM 705 O O . THR A 1 86 ? -15.955 7.559 18.620 1.00 97.12 86 THR A O 1
ATOM 708 N N . ASN A 1 87 ? -14.493 7.199 16.962 1.00 96.19 87 ASN A N 1
ATOM 709 C CA . ASN A 1 87 ? -15.128 6.021 16.387 1.00 96.19 87 ASN A CA 1
ATOM 710 C C . ASN A 1 87 ? -14.069 5.020 15.885 1.00 96.19 87 ASN A C 1
ATOM 712 O O . ASN A 1 87 ? -13.549 5.113 14.768 1.00 96.19 87 ASN A O 1
ATOM 716 N N . LYS A 1 88 ? -13.751 4.036 16.733 1.00 96.12 88 LYS A N 1
ATOM 717 C CA . LYS A 1 88 ? -12.738 3.012 16.443 1.00 96.12 88 LYS A CA 1
ATOM 718 C C . LYS A 1 88 ? -13.136 2.084 15.291 1.00 96.12 88 LYS A C 1
ATOM 720 O O . LYS A 1 88 ? -12.257 1.690 14.525 1.00 96.12 88 LYS A O 1
ATOM 725 N N . ASP A 1 89 ? -14.421 1.778 15.141 1.00 95.62 89 ASP A N 1
ATOM 726 C CA . ASP A 1 89 ? -14.916 0.880 14.091 1.00 95.62 89 ASP A CA 1
ATOM 727 C C . ASP A 1 89 ? -14.836 1.545 12.713 1.00 95.62 89 ASP A C 1
ATOM 729 O O . ASP A 1 89 ? -14.401 0.934 11.734 1.00 95.62 89 ASP A O 1
ATOM 733 N N . GLU A 1 90 ? -15.139 2.844 12.639 1.00 96.81 90 GLU A N 1
ATOM 734 C CA . GLU A 1 90 ? -14.955 3.617 11.410 1.00 96.81 90 GLU A CA 1
ATOM 735 C C . GLU A 1 90 ? -13.471 3.739 11.035 1.00 96.81 90 GLU A C 1
ATOM 737 O O . GLU A 1 90 ? -13.106 3.539 9.877 1.00 96.81 90 GLU A O 1
ATOM 742 N N . ALA A 1 91 ? -12.587 3.995 12.005 1.00 97.62 91 ALA A N 1
ATOM 743 C CA . ALA A 1 91 ? -11.145 3.971 11.752 1.00 97.62 91 ALA A CA 1
ATOM 744 C C . ALA A 1 91 ? -10.666 2.587 11.272 1.00 97.62 91 ALA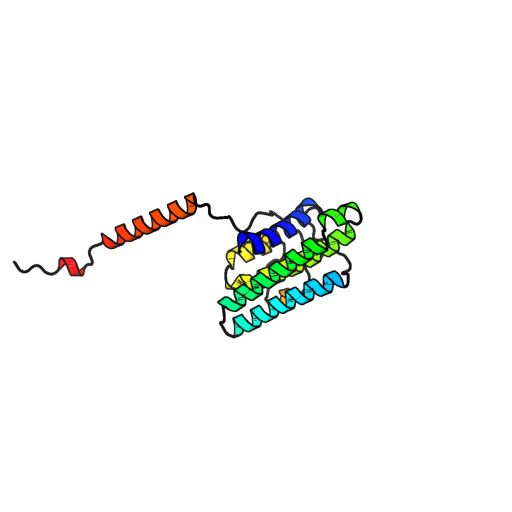 A C 1
ATOM 746 O O . ALA A 1 91 ? -9.746 2.498 10.454 1.00 97.62 91 ALA A O 1
ATOM 747 N N . GLY A 1 92 ? -11.302 1.516 11.759 1.00 97.38 92 GLY A N 1
ATOM 748 C CA . GLY A 1 92 ? -11.067 0.143 11.325 1.00 97.38 92 GLY A CA 1
ATOM 749 C C . GLY A 1 92 ? -11.469 -0.078 9.869 1.00 97.38 92 GLY A C 1
ATOM 750 O O . GLY A 1 92 ? -10.665 -0.537 9.063 1.00 97.38 92 GLY A O 1
ATOM 751 N N . THR A 1 93 ? -12.669 0.358 9.502 1.00 96.94 93 THR A N 1
ATOM 752 C CA . THR A 1 93 ? -13.149 0.341 8.113 1.00 96.94 93 THR A CA 1
ATOM 753 C C . THR A 1 93 ? -12.155 1.038 7.182 1.00 96.94 93 THR A C 1
ATOM 755 O O . THR A 1 93 ? -11.734 0.475 6.169 1.00 96.94 93 THR A O 1
ATOM 758 N N . VAL A 1 94 ? -11.715 2.242 7.566 1.00 98.00 94 VAL A N 1
ATOM 759 C CA . VAL A 1 94 ? -10.778 3.043 6.772 1.00 98.00 94 VAL A CA 1
ATOM 760 C C . VAL A 1 94 ? -9.443 2.329 6.593 1.00 98.00 94 VAL A C 1
ATOM 762 O O . VAL A 1 94 ? -8.916 2.261 5.481 1.00 98.00 94 VAL A O 1
ATOM 765 N N . ILE A 1 95 ? -8.874 1.771 7.665 1.00 97.94 95 ILE A N 1
ATOM 766 C CA . ILE A 1 95 ? -7.566 1.120 7.565 1.00 97.94 95 ILE A CA 1
ATOM 767 C C . ILE A 1 95 ? -7.628 -0.199 6.788 1.00 97.94 95 ILE A C 1
ATOM 769 O O . ILE A 1 95 ? -6.683 -0.517 6.069 1.00 97.94 95 ILE A O 1
ATOM 773 N N . THR A 1 96 ? -8.741 -0.932 6.865 1.00 97.62 96 THR A N 1
ATOM 774 C CA . THR A 1 96 ? -8.960 -2.150 6.072 1.00 97.62 96 THR A CA 1
ATOM 775 C C . THR A 1 96 ? -9.119 -1.830 4.590 1.00 97.62 96 THR A C 1
ATOM 777 O O . THR A 1 96 ? -8.522 -2.509 3.753 1.00 97.62 96 THR A O 1
ATOM 780 N N . ASN A 1 97 ? -9.821 -0.748 4.246 1.00 98.12 97 ASN A N 1
ATOM 781 C CA . ASN A 1 97 ? -9.891 -0.276 2.865 1.00 98.12 97 ASN A CA 1
ATOM 782 C C . ASN A 1 97 ? -8.518 0.190 2.350 1.00 98.12 97 ASN A C 1
ATOM 784 O O . ASN A 1 97 ? -8.102 -0.158 1.248 1.00 98.12 97 ASN A O 1
ATOM 788 N N . ALA A 1 98 ? -7.744 0.902 3.176 1.00 98.25 98 ALA A N 1
ATOM 789 C CA . ALA A 1 98 ? -6.372 1.271 2.828 1.00 98.25 98 ALA A CA 1
ATOM 790 C C . ALA A 1 98 ? -5.474 0.034 2.633 1.00 98.25 98 ALA A C 1
ATOM 792 O O . ALA A 1 98 ? -4.625 0.022 1.742 1.00 98.25 98 ALA A O 1
ATOM 793 N N . LEU A 1 99 ? -5.682 -1.030 3.418 1.00 98.19 99 LEU A N 1
ATOM 794 C CA . LEU A 1 99 ? -4.989 -2.306 3.251 1.00 98.19 99 LEU A CA 1
ATOM 795 C C . LEU A 1 99 ? -5.372 -3.013 1.940 1.00 98.19 99 LEU A C 1
ATOM 797 O O . LEU A 1 99 ? -4.525 -3.676 1.344 1.00 98.19 99 LEU A O 1
ATOM 801 N N . HIS A 1 100 ? -6.603 -2.843 1.449 1.00 98.06 100 HIS A N 1
ATOM 802 C CA . HIS A 1 100 ? -6.994 -3.311 0.113 1.00 98.06 100 HIS A CA 1
ATOM 803 C C . HIS A 1 100 ? -6.176 -2.603 -0.975 1.00 98.06 100 HIS A C 1
ATOM 805 O O . HIS A 1 100 ? -5.585 -3.257 -1.831 1.00 98.06 100 HIS A O 1
ATOM 811 N N . ILE A 1 101 ? -6.024 -1.283 -0.877 1.00 98.31 101 ILE A N 1
ATOM 812 C CA . ILE A 1 101 ? -5.196 -0.506 -1.813 1.00 98.31 101 ILE A CA 1
ATOM 813 C C . ILE A 1 101 ? -3.715 -0.924 -1.729 1.00 98.31 101 ILE A C 1
ATOM 815 O O . ILE A 1 101 ? -3.044 -1.049 -2.756 1.00 98.31 101 ILE A O 1
ATOM 819 N N . VAL A 1 102 ? -3.199 -1.211 -0.525 1.00 97.94 102 VAL A N 1
ATOM 820 C CA . VAL A 1 102 ? -1.867 -1.821 -0.331 1.00 97.94 102 VAL A CA 1
ATOM 821 C C . VAL A 1 102 ? -1.762 -3.170 -1.048 1.00 97.94 102 VAL A C 1
ATOM 823 O O . VAL A 1 102 ? -0.768 -3.409 -1.732 1.00 97.94 102 VAL A O 1
ATOM 826 N N . LYS A 1 103 ? -2.774 -4.038 -0.927 1.00 98.00 103 LYS A N 1
ATOM 827 C CA . LYS A 1 103 ? -2.813 -5.352 -1.585 1.00 98.00 103 LYS A CA 1
ATOM 828 C C . LYS A 1 103 ? -2.728 -5.207 -3.106 1.00 98.00 103 LYS A C 1
ATOM 830 O O . LYS A 1 103 ? -1.822 -5.787 -3.701 1.00 98.00 103 LYS A O 1
ATOM 835 N N . ALA A 1 104 ? -3.573 -4.374 -3.714 1.00 98.25 104 ALA A N 1
ATOM 836 C CA . ALA A 1 104 ? -3.537 -4.102 -5.154 1.00 98.25 104 ALA A CA 1
ATOM 837 C C . ALA A 1 104 ? -2.176 -3.533 -5.598 1.00 98.25 104 ALA A C 1
ATOM 839 O O . ALA A 1 104 ? -1.555 -4.048 -6.526 1.00 98.25 104 ALA A O 1
ATOM 840 N N . SER A 1 105 ? -1.650 -2.549 -4.859 1.00 97.25 105 SER A N 1
ATOM 841 C CA . SER A 1 105 ? -0.331 -1.960 -5.140 1.00 97.25 105 SER A CA 1
ATOM 842 C C . SER A 1 105 ? 0.787 -3.008 -5.083 1.00 97.25 105 SER A C 1
ATOM 844 O O . SER A 1 105 ? 1.706 -2.990 -5.896 1.00 97.25 105 SER A O 1
ATOM 846 N N . SER A 1 106 ? 0.716 -3.938 -4.125 1.00 97.25 106 SER A N 1
ATOM 847 C CA . SER A 1 106 ? 1.725 -4.986 -3.960 1.00 97.25 106 SER A CA 1
ATOM 848 C C . SER A 1 106 ? 1.712 -6.014 -5.090 1.00 97.25 106 SER A C 1
ATOM 850 O O . SER A 1 106 ? 2.770 -6.472 -5.510 1.00 97.25 106 SER A O 1
ATOM 852 N N . ILE A 1 107 ? 0.528 -6.337 -5.614 1.00 98.19 107 ILE A N 1
ATOM 853 C CA . ILE A 1 107 ? 0.367 -7.237 -6.758 1.00 98.19 107 ILE A CA 1
ATOM 854 C C . ILE A 1 107 ? 0.940 -6.573 -8.015 1.00 98.19 107 ILE A C 1
ATOM 856 O O . ILE A 1 107 ? 1.741 -7.190 -8.710 1.00 98.19 107 ILE A O 1
ATOM 860 N N . ALA A 1 108 ? 0.629 -5.295 -8.257 1.00 97.44 108 ALA A N 1
ATOM 861 C CA . ALA A 1 108 ? 1.149 -4.567 -9.415 1.00 97.44 108 ALA A CA 1
ATOM 862 C C . ALA A 1 108 ? 2.672 -4.335 -9.367 1.00 97.44 108 ALA A C 1
ATOM 864 O O . ALA A 1 108 ? 3.313 -4.250 -10.412 1.00 97.44 108 ALA A O 1
ATOM 865 N N . LEU A 1 109 ? 3.279 -4.271 -8.176 1.00 96.56 109 LEU A N 1
ATOM 866 C CA . LEU A 1 109 ? 4.737 -4.176 -8.009 1.00 96.56 109 LEU A CA 1
ATOM 867 C C . LEU A 1 109 ? 5.462 -5.521 -8.102 1.00 96.56 109 LEU A C 1
ATOM 869 O O . LEU A 1 109 ? 6.681 -5.535 -8.299 1.00 96.56 109 LEU A O 1
ATOM 873 N N . TRP A 1 110 ? 4.757 -6.642 -7.934 1.00 97.12 110 TRP A N 1
ATOM 874 C CA . TRP A 1 110 ? 5.377 -7.964 -7.863 1.00 97.12 110 TRP A CA 1
ATOM 875 C C . TRP A 1 110 ? 6.201 -8.324 -9.117 1.00 97.12 110 TRP A C 1
ATOM 877 O O . TRP A 1 110 ? 7.320 -8.801 -8.934 1.00 97.12 110 TRP A O 1
ATOM 887 N N . PRO A 1 111 ? 5.776 -8.010 -10.363 1.00 95.44 111 PRO A N 1
ATOM 888 C CA . PRO A 1 111 ? 6.595 -8.249 -11.559 1.00 95.44 111 PRO A CA 1
ATOM 889 C C . PRO A 1 111 ? 7.940 -7.502 -11.581 1.00 95.44 111 PRO A C 1
ATOM 891 O O . PRO A 1 111 ? 8.846 -7.891 -12.314 1.00 95.44 111 PRO A O 1
ATOM 894 N N . ILE A 1 112 ? 8.086 -6.431 -10.791 1.00 94.31 112 ILE A N 1
ATOM 895 C CA . ILE A 1 112 ? 9.276 -5.564 -10.773 1.00 94.31 112 ILE A CA 1
ATOM 896 C C . ILE A 1 112 ? 10.173 -5.878 -9.567 1.00 94.31 112 ILE A C 1
ATOM 898 O O . ILE A 1 112 ? 11.396 -5.936 -9.692 1.00 94.31 112 ILE A O 1
ATOM 902 N N . ILE A 1 113 ? 9.579 -6.067 -8.384 1.00 94.75 113 ILE A N 1
ATOM 903 C CA . ILE A 1 113 ? 10.289 -6.273 -7.109 1.00 94.75 113 ILE A CA 1
ATOM 904 C C . ILE A 1 113 ? 9.678 -7.429 -6.292 1.00 94.75 113 ILE A C 1
ATOM 906 O O . ILE A 1 113 ? 9.230 -7.219 -5.160 1.00 94.75 113 ILE A O 1
ATOM 910 N N . PRO A 1 114 ? 9.691 -8.669 -6.818 1.00 96.06 114 PRO A N 1
ATOM 911 C CA . PRO A 1 114 ? 8.931 -9.789 -6.256 1.00 96.06 114 PRO A CA 1
ATOM 912 C C . PRO A 1 114 ? 9.312 -10.093 -4.806 1.00 96.06 114 PRO A C 1
ATOM 914 O O . PRO A 1 114 ? 8.441 -10.196 -3.950 1.00 96.06 114 PRO A O 1
ATOM 917 N N . ARG A 1 115 ? 10.615 -10.104 -4.488 1.00 95.81 115 ARG A N 1
ATOM 918 C CA . ARG A 1 115 ? 11.112 -10.393 -3.129 1.00 95.81 115 ARG A CA 1
ATOM 919 C C . ARG A 1 115 ? 10.554 -9.428 -2.080 1.00 95.81 115 ARG A C 1
ATOM 921 O O . ARG A 1 115 ? 10.124 -9.847 -1.013 1.00 95.81 115 ARG A O 1
ATOM 928 N N . SER A 1 116 ? 10.531 -8.130 -2.384 1.00 95.31 116 SER A N 1
ATOM 929 C CA . SER A 1 116 ? 9.997 -7.124 -1.460 1.00 95.31 116 SER A CA 1
ATOM 930 C C . SER A 1 116 ? 8.482 -7.245 -1.294 1.00 95.31 116 SER A C 1
ATOM 932 O O . SER A 1 116 ? 7.962 -6.963 -0.216 1.00 95.31 116 SER A O 1
ATOM 934 N N . MET A 1 117 ? 7.769 -7.655 -2.345 1.00 96.69 117 MET A N 1
ATOM 935 C CA . MET A 1 117 ? 6.322 -7.864 -2.278 1.00 96.69 117 MET A CA 1
ATOM 936 C C . MET A 1 117 ? 5.968 -9.145 -1.519 1.00 96.69 117 MET A C 1
ATOM 938 O O . MET A 1 117 ? 5.037 -9.132 -0.725 1.00 96.69 117 MET A O 1
ATOM 942 N N . GLU A 1 118 ? 6.754 -10.210 -1.651 1.00 96.31 118 GLU A N 1
ATOM 943 C CA . GLU A 1 118 ? 6.604 -11.428 -0.846 1.00 96.31 118 GLU A CA 1
ATOM 944 C C . GLU A 1 118 ? 6.828 -11.154 0.649 1.00 96.31 118 GLU A C 1
ATOM 946 O O . GLU A 1 118 ? 6.050 -11.609 1.490 1.00 96.31 118 GLU A O 1
ATOM 951 N N . GLU A 1 119 ? 7.834 -10.343 0.999 1.00 96.06 119 GLU A N 1
ATOM 952 C CA . GLU A 1 119 ? 8.032 -9.888 2.382 1.00 96.06 119 GLU A CA 1
ATOM 953 C C . GLU A 1 119 ? 6.827 -9.097 2.906 1.00 96.06 119 GLU A C 1
ATOM 955 O O . GLU A 1 119 ? 6.399 -9.287 4.047 1.00 96.06 119 GLU A O 1
ATOM 960 N N . LEU A 1 120 ? 6.250 -8.229 2.071 1.00 96.88 120 LEU A N 1
ATOM 961 C CA . LEU A 1 120 ? 5.022 -7.511 2.397 1.00 96.88 120 LEU A CA 1
ATOM 962 C C . LEU A 1 120 ? 3.851 -8.469 2.626 1.00 96.88 120 LEU A C 1
ATOM 964 O O . LEU A 1 120 ? 3.149 -8.342 3.627 1.00 96.88 120 LEU A O 1
ATOM 968 N N . TRP A 1 121 ? 3.639 -9.433 1.735 1.00 97.12 121 TRP A N 1
ATOM 969 C CA . TRP A 1 121 ? 2.542 -10.391 1.851 1.00 97.12 121 TRP A CA 1
ATOM 970 C C . TRP A 1 121 ? 2.661 -11.243 3.113 1.00 97.12 121 TRP A C 1
ATOM 972 O O . TRP A 1 121 ? 1.652 -11.496 3.774 1.00 97.12 121 TRP A O 1
ATOM 982 N N . ALA A 1 122 ? 3.887 -11.609 3.498 1.00 96.56 122 ALA A N 1
ATOM 983 C CA . ALA A 1 122 ? 4.161 -12.284 4.760 1.00 96.56 122 ALA A CA 1
ATOM 984 C C . ALA A 1 122 ? 3.825 -11.401 5.975 1.00 96.56 122 ALA A C 1
ATOM 986 O O . ALA A 1 122 ? 3.165 -11.869 6.903 1.00 96.56 122 ALA A O 1
ATOM 987 N N . MET A 1 123 ? 4.218 -10.119 5.967 1.00 96.75 123 MET A N 1
ATOM 988 C CA . MET A 1 123 ? 3.874 -9.184 7.049 1.00 96.75 123 MET A CA 1
ATOM 989 C C . MET A 1 123 ? 2.369 -8.928 7.151 1.00 96.75 123 MET A C 1
ATOM 991 O O . MET A 1 123 ? 1.841 -8.817 8.254 1.00 96.75 123 MET A O 1
ATOM 995 N N . ALA A 1 124 ? 1.677 -8.821 6.017 1.00 96.56 124 ALA A N 1
ATOM 996 C CA . ALA A 1 124 ? 0.250 -8.514 5.951 1.00 96.56 124 ALA A CA 1
ATOM 997 C C . ALA A 1 124 ? -0.660 -9.745 6.133 1.00 96.56 124 ALA A C 1
ATOM 999 O O . ALA A 1 124 ? -1.878 -9.593 6.209 1.00 96.56 124 ALA A O 1
ATOM 1000 N N . GLY A 1 125 ? -0.087 -10.953 6.188 1.00 95.38 125 GLY A N 1
ATOM 1001 C CA . GLY A 1 125 ? -0.838 -12.202 6.321 1.00 95.38 125 GLY A CA 1
ATOM 1002 C C . GLY A 1 125 ? -1.625 -12.592 5.064 1.00 95.38 125 GLY A C 1
ATOM 1003 O O . GLY A 1 125 ? -2.610 -13.319 5.163 1.00 95.38 125 GLY A O 1
ATOM 1004 N N . PHE A 1 126 ? -1.220 -12.107 3.888 1.00 94.38 126 PHE A N 1
ATOM 1005 C CA . PHE A 1 126 ? -1.934 -12.337 2.627 1.00 94.38 126 PHE A CA 1
ATOM 1006 C C . PHE A 1 126 ? -1.689 -13.721 2.014 1.00 94.38 126 PHE A C 1
ATOM 1008 O O . PHE A 1 126 ? -2.505 -14.187 1.222 1.00 94.38 126 PHE A O 1
ATOM 1015 N N . GLY A 1 127 ? -0.591 -14.387 2.381 1.00 91.38 127 GLY A N 1
ATOM 1016 C CA . GLY A 1 127 ? -0.164 -15.619 1.717 1.00 91.38 127 GLY A CA 1
ATOM 1017 C C . GLY A 1 127 ? 0.316 -15.356 0.286 1.00 91.38 127 GLY A C 1
ATOM 1018 O O . GLY A 1 127 ? 0.835 -14.282 -0.009 1.00 91.38 127 GLY A O 1
ATOM 1019 N N . ASN A 1 128 ? 0.151 -16.339 -0.600 1.00 92.75 128 ASN A N 1
ATOM 1020 C CA . ASN A 1 128 ? 0.510 -16.198 -2.011 1.00 92.75 128 ASN A CA 1
ATOM 1021 C C . ASN A 1 128 ? -0.662 -15.604 -2.787 1.00 92.75 128 ASN A C 1
ATOM 1023 O O . ASN A 1 128 ? -1.698 -16.255 -2.932 1.00 92.75 128 ASN A O 1
ATOM 1027 N N . LEU A 1 129 ? -0.482 -14.384 -3.286 1.00 96.31 129 LEU A N 1
ATOM 1028 C CA . LEU A 1 129 ? -1.503 -13.674 -4.045 1.00 96.31 129 LEU A CA 1
ATOM 1029 C C . LEU A 1 129 ? -1.388 -13.945 -5.545 1.00 96.31 129 LEU A C 1
ATOM 1031 O O . LEU A 1 129 ? -0.298 -14.085 -6.098 1.00 96.31 129 LEU A O 1
ATOM 1035 N N . ARG A 1 130 ? -2.543 -13.974 -6.205 1.00 96.94 130 ARG A N 1
ATOM 1036 C CA . ARG A 1 130 ? -2.713 -13.962 -7.660 1.00 96.94 130 ARG A CA 1
ATOM 1037 C C . ARG A 1 130 ? -3.159 -12.577 -8.109 1.00 96.94 130 ARG A C 1
ATOM 1039 O O . ARG A 1 130 ? -3.673 -11.793 -7.315 1.00 96.94 130 ARG A O 1
ATOM 1046 N N . TRP A 1 131 ? -3.045 -12.311 -9.408 1.00 97.31 131 TRP A N 1
ATOM 1047 C CA . TRP A 1 131 ? -3.442 -11.027 -9.990 1.00 97.31 131 TRP A CA 1
ATOM 1048 C C . TRP A 1 131 ? -4.896 -10.642 -9.669 1.00 97.31 131 TRP A C 1
ATOM 1050 O O . TRP A 1 131 ? -5.167 -9.536 -9.208 1.00 97.31 131 TRP A O 1
ATOM 1060 N N . SER A 1 132 ? -5.823 -11.598 -9.808 1.00 97.06 132 SER A N 1
ATOM 1061 C CA . SER A 1 132 ? -7.254 -11.418 -9.521 1.00 97.06 132 SER A CA 1
ATOM 1062 C C . SER A 1 132 ? -7.552 -11.028 -8.075 1.00 97.06 132 SER A C 1
ATOM 1064 O O . SER A 1 132 ? -8.564 -10.386 -7.803 1.00 97.06 132 SER A O 1
ATOM 1066 N N . ASP A 1 133 ? -6.675 -11.394 -7.138 1.00 97.69 133 ASP A N 1
ATOM 1067 C CA . ASP A 1 133 ? -6.906 -11.146 -5.720 1.00 97.69 133 ASP A CA 1
ATOM 1068 C C . ASP A 1 133 ? -6.797 -9.642 -5.392 1.00 97.69 133 ASP A C 1
ATOM 1070 O O . ASP A 1 133 ? -7.208 -9.226 -4.308 1.00 97.69 133 ASP A O 1
ATOM 1074 N N . ALA A 1 134 ? -6.296 -8.808 -6.315 1.00 97.38 134 ALA A N 1
ATOM 1075 C CA . ALA A 1 134 ? -6.289 -7.351 -6.187 1.00 97.38 134 ALA A CA 1
ATOM 1076 C C . ALA A 1 134 ? -7.698 -6.762 -6.035 1.00 97.38 134 ALA A C 1
ATOM 1078 O O . ALA A 1 134 ? -7.867 -5.775 -5.326 1.00 97.38 134 ALA A O 1
ATOM 1079 N N . TYR A 1 135 ? -8.714 -7.386 -6.635 1.00 96.88 135 TYR A N 1
ATOM 1080 C CA . TYR A 1 135 ? -10.102 -6.917 -6.579 1.00 96.88 135 TYR A CA 1
ATOM 1081 C C . TYR A 1 135 ? -10.844 -7.390 -5.320 1.00 96.88 135 TYR A C 1
ATOM 1083 O O . TYR A 1 135 ? -11.916 -6.880 -5.002 1.00 96.88 135 TYR A O 1
ATOM 1091 N N . GLU A 1 136 ? -10.259 -8.318 -4.559 1.00 95.38 136 GLU A N 1
ATOM 1092 C CA . GLU A 1 136 ? -10.856 -8.847 -3.335 1.00 95.38 136 GLU A CA 1
ATOM 1093 C C . GLU A 1 136 ? -10.316 -8.135 -2.086 1.00 95.38 136 GLU A C 1
ATOM 1095 O O . GLU A 1 136 ? -9.091 -8.108 -1.875 1.00 95.38 136 GLU A O 1
ATOM 1100 N N . PRO A 1 137 ? -11.194 -7.625 -1.201 1.00 93.06 137 PRO A N 1
ATOM 1101 C CA . PRO A 1 137 ? -10.756 -6.977 0.024 1.00 93.06 137 PRO A CA 1
ATOM 1102 C C . PRO A 1 137 ? -10.032 -7.965 0.959 1.00 93.06 137 PRO A C 1
ATOM 1104 O O . PRO A 1 137 ? -10.325 -9.167 0.961 1.00 93.06 137 PRO A O 1
ATOM 1107 N N . PRO A 1 138 ? -9.082 -7.491 1.785 1.00 93.25 138 PRO A N 1
ATOM 1108 C CA . PRO A 1 138 ? -8.477 -8.299 2.837 1.00 93.25 138 PRO A CA 1
ATOM 1109 C C . PRO A 1 138 ? -9.539 -8.857 3.788 1.00 93.25 138 PRO A C 1
ATOM 1111 O O . PRO A 1 138 ? -10.472 -8.154 4.174 1.00 93.25 138 PRO A O 1
ATOM 1114 N N . ARG A 1 139 ? -9.380 -10.115 4.209 1.00 92.44 139 ARG A N 1
ATOM 1115 C CA . ARG A 1 139 ? -10.325 -10.750 5.136 1.00 92.44 139 ARG A CA 1
ATOM 1116 C C . ARG A 1 139 ? -10.172 -10.145 6.538 1.00 92.44 139 ARG A C 1
ATOM 1118 O O . ARG A 1 139 ? -9.058 -10.188 7.075 1.00 92.44 139 ARG A O 1
ATOM 1125 N N . PRO A 1 140 ? -11.247 -9.642 7.169 1.00 94.81 140 PRO A N 1
ATOM 1126 C CA . PRO A 1 140 ? -11.212 -9.283 8.583 1.00 94.81 140 PRO A CA 1
ATOM 1127 C C . PRO A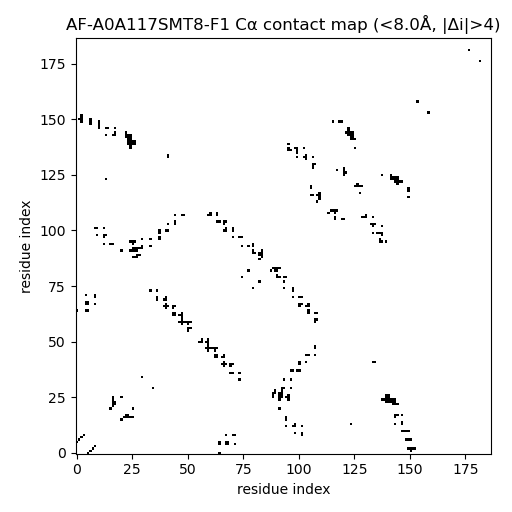 1 140 ? -10.725 -10.458 9.440 1.00 94.81 140 PRO A C 1
ATOM 1129 O O . PRO A 1 140 ? -10.977 -11.620 9.122 1.00 94.81 140 PRO A O 1
ATOM 1132 N N . GLY A 1 141 ? -9.988 -10.169 10.510 1.0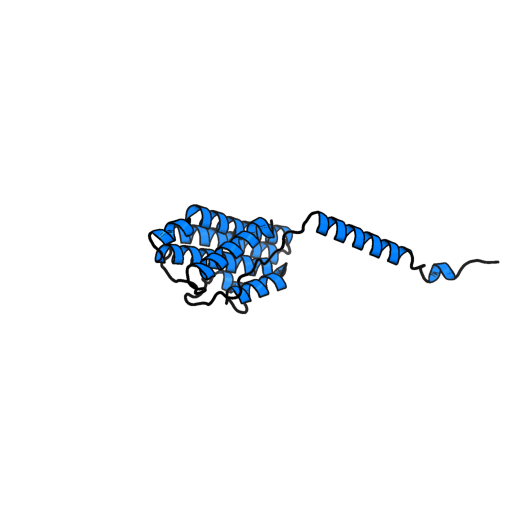0 95.69 141 GLY A N 1
ATOM 1133 C CA . GLY A 1 141 ? -9.363 -11.187 11.359 1.00 95.69 141 GLY A CA 1
ATOM 1134 C C . GLY A 1 141 ? -7.983 -11.664 10.887 1.00 95.69 141 GLY A C 1
ATOM 1135 O O . GLY A 1 141 ? -7.289 -12.343 11.645 1.00 95.69 141 GLY A O 1
ATOM 1136 N N . THR A 1 142 ? -7.549 -11.291 9.676 1.00 95.94 142 THR A N 1
ATOM 1137 C CA . THR A 1 142 ? -6.187 -11.584 9.193 1.00 95.94 142 THR A CA 1
ATOM 1138 C C . THR A 1 142 ? -5.150 -10.965 10.130 1.00 95.94 142 THR A C 1
ATOM 1140 O O . THR A 1 142 ? -5.324 -9.840 10.603 1.00 95.94 142 THR A O 1
ATOM 1143 N N . LYS A 1 143 ? -4.069 -11.697 10.420 1.00 96.69 143 LYS A N 1
ATOM 1144 C CA . LYS A 1 143 ? -3.001 -11.223 11.304 1.00 96.69 143 LYS A CA 1
ATOM 1145 C C . LYS A 1 143 ? -1.911 -10.501 10.519 1.00 96.69 143 LYS A C 1
ATOM 1147 O O . LYS A 1 143 ? -1.322 -11.072 9.609 1.00 96.69 143 LYS A O 1
ATOM 1152 N N . VAL A 1 144 ? -1.610 -9.283 10.949 1.00 96.25 144 VAL A N 1
ATOM 1153 C CA . VAL A 1 144 ? -0.443 -8.501 10.546 1.00 96.25 144 VAL A CA 1
ATOM 1154 C C . VAL A 1 144 ? 0.669 -8.727 11.567 1.00 96.25 144 VAL A C 1
ATOM 1156 O O . VAL A 1 144 ? 0.480 -8.493 12.762 1.00 96.25 144 VAL A O 1
ATOM 1159 N N . ILE A 1 145 ? 1.832 -9.183 11.106 1.00 94.44 145 ILE A N 1
ATOM 1160 C CA . ILE A 1 145 ? 2.953 -9.602 11.955 1.00 94.44 145 ILE A CA 1
ATOM 1161 C C . ILE A 1 145 ? 4.274 -8.980 11.499 1.00 94.44 145 ILE A C 1
ATOM 1163 O O . ILE A 1 145 ? 4.451 -8.662 10.327 1.00 94.44 145 ILE A O 1
ATOM 1167 N N . ASN A 1 146 ? 5.224 -8.843 12.432 1.00 92.50 146 ASN A N 1
ATOM 1168 C CA . ASN A 1 146 ? 6.616 -8.459 12.155 1.00 92.50 146 ASN A CA 1
ATOM 1169 C C . ASN A 1 146 ? 6.772 -7.213 11.261 1.00 92.50 146 ASN A C 1
ATOM 1171 O O . ASN A 1 146 ? 7.650 -7.174 10.399 1.00 92.50 146 ASN A O 1
ATOM 1175 N N . VAL A 1 147 ? 5.919 -6.201 11.461 1.00 93.81 147 VAL A N 1
ATOM 1176 C CA . VAL A 1 147 ? 5.909 -4.985 10.636 1.00 93.81 147 VAL A CA 1
ATOM 1177 C C . VAL A 1 147 ? 7.260 -4.283 10.715 1.00 93.81 147 VAL A C 1
ATOM 1179 O O . VAL A 1 147 ? 7.708 -3.884 11.790 1.00 93.81 147 VAL A O 1
ATOM 1182 N N . ARG A 1 148 ? 7.891 -4.112 9.555 1.00 92.06 148 ARG A N 1
ATOM 1183 C CA . ARG A 1 148 ? 9.157 -3.398 9.384 1.00 92.06 148 ARG A CA 1
ATOM 1184 C C . ARG A 1 148 ? 9.129 -2.557 8.105 1.00 92.06 148 ARG A C 1
ATOM 1186 O O . ARG A 1 148 ? 8.388 -2.888 7.177 1.00 92.06 148 ARG A O 1
ATOM 1193 N N . PRO A 1 149 ? 9.928 -1.482 8.014 1.00 90.00 149 PRO A N 1
ATOM 1194 C CA . PRO A 1 149 ? 10.077 -0.740 6.768 1.00 90.00 149 PRO A CA 1
ATOM 1195 C C . PRO A 1 149 ? 10.596 -1.643 5.637 1.00 90.00 149 PRO A C 1
ATOM 1197 O O . PRO A 1 149 ? 11.630 -2.288 5.792 1.00 90.00 149 PRO A O 1
ATOM 1200 N N . LEU A 1 150 ? 9.894 -1.665 4.498 1.00 88.56 150 LEU A N 1
ATOM 1201 C CA . LEU A 1 150 ? 10.284 -2.459 3.319 1.00 88.56 150 LEU A CA 1
ATOM 1202 C C . LEU A 1 150 ? 11.483 -1.875 2.574 1.00 88.56 150 LEU A C 1
ATOM 1204 O O . LEU A 1 150 ? 12.307 -2.606 2.033 1.00 88.56 150 LEU A O 1
ATOM 1208 N N . PHE A 1 151 ? 11.565 -0.547 2.512 1.00 88.69 151 PHE A N 1
ATOM 1209 C CA . PHE A 1 151 ? 12.578 0.148 1.733 1.00 88.69 151 PHE A CA 1
ATOM 1210 C C . PHE A 1 151 ? 13.420 1.014 2.656 1.00 88.69 151 PHE A C 1
ATOM 1212 O O . PHE A 1 151 ? 12.907 1.861 3.386 1.00 88.69 151 PHE A O 1
ATOM 1219 N N . LYS A 1 152 ? 14.735 0.814 2.606 1.00 85.12 152 LYS A N 1
ATOM 1220 C CA . LYS A 1 152 ? 15.690 1.688 3.280 1.00 85.12 152 LYS A CA 1
ATOM 1221 C C . LYS A 1 152 ? 16.050 2.839 2.346 1.00 85.12 152 LYS A C 1
ATOM 1223 O O . LYS A 1 152 ? 16.341 2.631 1.168 1.00 85.12 152 LYS A O 1
ATOM 1228 N N . LYS A 1 153 ? 16.058 4.063 2.874 1.00 84.38 153 LYS A N 1
ATOM 1229 C CA . LYS A 1 153 ? 16.620 5.208 2.156 1.00 84.38 153 LYS A CA 1
ATOM 1230 C C . LYS A 1 153 ? 18.136 5.036 2.070 1.00 84.38 153 LYS A C 1
ATOM 1232 O O . LYS A 1 153 ? 18.775 4.836 3.097 1.00 84.38 153 LYS A O 1
ATOM 1237 N N . ILE A 1 154 ? 18.689 5.133 0.866 1.00 84.81 154 ILE A N 1
ATOM 1238 C CA . ILE A 1 154 ? 20.139 5.112 0.658 1.00 84.81 154 ILE A CA 1
ATOM 1239 C C . ILE A 1 154 ? 20.692 6.475 1.082 1.00 84.81 154 ILE A C 1
ATOM 1241 O O . ILE A 1 154 ? 20.222 7.507 0.589 1.00 84.81 154 ILE A O 1
ATOM 1245 N N . SER A 1 155 ? 21.642 6.489 2.020 1.00 87.75 155 SER A N 1
ATOM 1246 C CA . SER A 1 155 ? 22.313 7.729 2.428 1.00 87.75 155 SER A CA 1
ATOM 1247 C C . SER A 1 155 ? 23.292 8.209 1.353 1.00 87.75 155 SER A C 1
ATOM 1249 O O . SER A 1 155 ? 23.713 7.451 0.477 1.00 87.75 155 SER A O 1
ATOM 1251 N N . TYR A 1 156 ? 23.683 9.483 1.410 1.00 88.00 156 TYR A N 1
ATOM 1252 C CA . TYR A 1 156 ? 24.675 10.011 0.475 1.00 88.00 156 TYR A CA 1
ATOM 1253 C C . TYR A 1 156 ? 26.058 9.371 0.682 1.00 88.00 156 TYR A C 1
ATOM 1255 O O . TYR A 1 156 ? 26.766 9.107 -0.292 1.00 88.00 156 TYR A O 1
ATOM 1263 N N . GLU A 1 157 ? 26.434 9.063 1.927 1.00 91.06 157 GLU A N 1
ATOM 1264 C CA . GLU A 1 157 ? 27.668 8.327 2.226 1.00 91.06 157 GLU A CA 1
ATOM 1265 C C . GLU A 1 157 ? 27.618 6.892 1.692 1.00 91.06 157 GLU A C 1
ATOM 1267 O O . GLU A 1 157 ? 28.585 6.433 1.080 1.00 91.06 157 GLU A O 1
ATOM 1272 N N . GLU A 1 158 ? 26.492 6.193 1.877 1.00 89.19 158 GLU A N 1
ATOM 1273 C CA . GLU A 1 158 ? 26.282 4.848 1.330 1.00 89.19 158 GLU A CA 1
ATOM 1274 C C . GLU A 1 158 ? 26.391 4.864 -0.197 1.00 89.19 158 GLU A C 1
ATOM 1276 O O . GLU A 1 158 ? 27.120 4.056 -0.772 1.00 89.19 158 GLU A O 1
ATOM 1281 N N . PHE A 1 159 ? 25.752 5.837 -0.851 1.00 89.06 159 PHE A N 1
ATOM 1282 C CA . PHE A 1 159 ? 25.827 6.021 -2.298 1.00 89.06 159 PHE A CA 1
ATOM 1283 C C . PHE A 1 159 ? 27.268 6.244 -2.784 1.00 89.06 159 PHE A C 1
ATOM 1285 O O . PHE A 1 159 ? 27.719 5.572 -3.712 1.00 89.06 159 PHE A O 1
ATOM 1292 N N . LYS A 1 160 ? 28.030 7.128 -2.125 1.00 93.00 160 LYS A N 1
ATOM 1293 C CA . LYS A 1 160 ? 29.451 7.353 -2.446 1.00 93.00 160 LYS A CA 1
ATOM 1294 C C . LYS A 1 160 ? 30.297 6.096 -2.270 1.00 93.00 160 LYS A C 1
ATOM 1296 O O . LYS A 1 160 ? 31.139 5.801 -3.113 1.00 93.00 160 LYS A O 1
ATOM 1301 N N . SER A 1 161 ? 30.073 5.355 -1.188 1.00 92.50 161 SER A N 1
ATOM 1302 C CA . SER A 1 161 ? 30.772 4.096 -0.923 1.00 92.50 161 SER A CA 1
ATOM 1303 C C . SER A 1 161 ? 30.491 3.056 -2.013 1.00 92.50 161 SER A C 1
ATOM 1305 O O . SER A 1 161 ? 31.408 2.383 -2.481 1.00 92.50 161 SER A O 1
ATOM 1307 N N . MET A 1 162 ? 29.241 2.969 -2.479 1.00 91.31 162 MET A N 1
ATOM 1308 C CA . MET A 1 162 ? 28.859 2.099 -3.594 1.00 91.31 162 MET A CA 1
ATOM 1309 C C . MET A 1 162 ? 29.546 2.505 -4.904 1.00 91.31 162 MET A C 1
ATOM 1311 O O . MET A 1 162 ? 30.071 1.633 -5.592 1.00 91.31 162 MET A O 1
ATOM 1315 N N . LEU A 1 163 ? 29.597 3.803 -5.228 1.00 92.56 163 LEU A N 1
ATOM 1316 C CA . LEU A 1 163 ? 30.305 4.296 -6.418 1.00 92.56 163 LEU A CA 1
ATOM 1317 C C . LEU A 1 163 ? 31.797 3.965 -6.374 1.00 92.56 163 LEU A C 1
ATOM 1319 O O . LEU A 1 163 ? 32.331 3.433 -7.343 1.00 92.56 163 LEU A O 1
ATOM 1323 N N . LYS A 1 164 ? 32.447 4.192 -5.229 1.00 93.56 164 LYS A N 1
ATOM 1324 C CA . LYS A 1 164 ? 33.864 3.864 -5.048 1.00 93.56 164 LYS A CA 1
ATOM 1325 C C . LYS A 1 164 ? 34.135 2.372 -5.275 1.00 93.56 164 LYS A C 1
ATOM 1327 O O . LYS A 1 164 ? 35.051 2.023 -6.010 1.00 93.56 164 LYS A O 1
ATOM 1332 N N . LYS A 1 165 ? 33.304 1.489 -4.710 1.00 91.69 165 LYS A N 1
ATOM 1333 C CA . LYS A 1 165 ? 33.414 0.036 -4.934 1.00 91.69 165 LYS A CA 1
ATOM 1334 C C . LYS A 1 165 ? 33.241 -0.345 -6.406 1.00 91.69 165 LYS A C 1
ATOM 1336 O O . LYS A 1 165 ? 33.929 -1.239 -6.887 1.00 91.69 165 LYS A O 1
ATOM 1341 N N . LEU A 1 166 ? 32.329 0.311 -7.126 1.00 90.31 166 LEU A N 1
ATOM 1342 C CA . LEU A 1 166 ? 32.139 0.070 -8.561 1.00 90.31 166 LEU A CA 1
ATOM 1343 C C . LEU A 1 166 ? 33.373 0.480 -9.375 1.00 90.31 166 LEU A C 1
ATOM 1345 O O . LEU A 1 166 ? 33.766 -0.250 -10.285 1.00 90.31 166 LEU A O 1
ATOM 1349 N N . GLU A 1 167 ? 33.998 1.609 -9.039 1.00 90.50 167 GLU A N 1
ATOM 1350 C CA . GLU A 1 167 ? 35.250 2.052 -9.663 1.00 90.50 167 GLU A CA 1
ATOM 1351 C C . GLU A 1 167 ? 36.407 1.087 -9.373 1.00 90.50 167 GLU A C 1
ATOM 1353 O O . GLU A 1 167 ? 37.154 0.738 -10.285 1.00 90.50 167 GLU A O 1
ATOM 1358 N N . GLU A 1 168 ? 36.529 0.601 -8.135 1.00 90.69 168 GLU A N 1
ATOM 1359 C CA . GLU A 1 168 ? 37.525 -0.408 -7.750 1.00 90.69 168 GLU A CA 1
ATOM 1360 C C . GLU A 1 168 ? 37.360 -1.702 -8.566 1.00 90.69 168 GLU A C 1
ATOM 1362 O O . GLU A 1 168 ? 38.320 -2.152 -9.191 1.00 90.69 168 GLU A O 1
ATOM 1367 N N . ILE A 1 169 ? 36.134 -2.238 -8.664 1.00 88.56 169 ILE A N 1
ATOM 1368 C CA . ILE A 1 169 ? 35.827 -3.443 -9.461 1.00 88.56 169 ILE A CA 1
ATOM 1369 C C . ILE A 1 169 ? 36.153 -3.236 -10.947 1.00 88.56 169 ILE A C 1
ATOM 1371 O O . ILE A 1 169 ? 36.656 -4.144 -11.613 1.00 88.56 169 ILE A O 1
ATOM 1375 N N . ARG A 1 170 ? 35.855 -2.051 -11.495 1.00 83.12 170 ARG A N 1
ATOM 1376 C CA . ARG A 1 170 ? 36.158 -1.726 -12.896 1.00 83.12 170 ARG A CA 1
ATOM 1377 C C . ARG A 1 170 ? 37.667 -1.696 -13.140 1.00 83.12 170 ARG A C 1
ATOM 1379 O O . ARG A 1 170 ? 38.139 -2.334 -14.075 1.00 83.12 170 ARG A O 1
ATOM 1386 N N . ASN A 1 171 ? 38.414 -1.042 -12.255 1.00 83.12 171 ASN A N 1
ATOM 1387 C CA . ASN A 1 171 ? 39.869 -0.951 -12.345 1.00 83.12 171 ASN A CA 1
ATOM 1388 C C . ASN A 1 171 ? 40.564 -2.309 -12.143 1.00 83.12 171 ASN A C 1
ATOM 1390 O O . ASN A 1 171 ? 41.630 -2.539 -12.709 1.00 83.12 171 ASN A O 1
ATOM 1394 N N . GLU A 1 172 ? 39.995 -3.217 -11.347 1.00 80.00 172 GLU A N 1
ATOM 1395 C CA . GLU A 1 172 ? 40.492 -4.594 -11.222 1.00 80.00 172 GLU A CA 1
ATOM 1396 C C . GLU A 1 172 ? 40.262 -5.415 -12.497 1.00 80.00 172 GLU A C 1
ATOM 1398 O O . GLU A 1 172 ? 41.165 -6.139 -12.920 1.00 80.00 172 GLU A O 1
ATOM 1403 N N . LYS A 1 173 ? 39.102 -5.266 -13.152 1.00 67.12 173 LYS A N 1
ATOM 1404 C CA . LYS A 1 173 ? 38.833 -5.906 -14.451 1.00 67.12 173 LYS A CA 1
ATOM 1405 C C . LYS A 1 173 ? 39.750 -5.389 -15.558 1.00 67.12 173 LYS A C 1
ATOM 1407 O O . LYS A 1 173 ? 40.265 -6.198 -16.320 1.00 67.12 173 LYS A O 1
ATOM 1412 N N . ASP A 1 174 ? 40.015 -4.085 -15.594 1.00 62.56 174 ASP A N 1
ATOM 1413 C CA . ASP A 1 174 ? 40.905 -3.470 -16.589 1.00 62.56 174 ASP A CA 1
ATOM 1414 C C . ASP A 1 174 ? 42.392 -3.849 -16.383 1.00 62.56 174 ASP A C 1
ATOM 1416 O O . ASP A 1 174 ? 43.199 -3.740 -17.303 1.00 62.56 174 ASP A O 1
ATOM 1420 N N . LYS A 1 175 ? 42.776 -4.349 -15.196 1.00 62.03 175 LYS A N 1
ATOM 1421 C CA . LYS A 1 175 ? 44.123 -4.898 -14.923 1.00 62.03 175 LYS A CA 1
ATOM 1422 C C . LYS A 1 175 ? 44.302 -6.351 -15.376 1.00 62.03 175 LYS A C 1
ATOM 1424 O O . LYS A 1 175 ? 45.438 -6.828 -15.446 1.00 62.03 175 LYS A O 1
ATOM 1429 N N . GLY A 1 176 ? 43.217 -7.064 -15.674 1.00 60.28 176 GLY A N 1
ATOM 1430 C CA . GLY A 1 176 ? 43.273 -8.394 -16.266 1.00 60.28 176 GLY A CA 1
ATOM 1431 C C . GLY A 1 176 ? 43.625 -8.295 -17.747 1.00 60.28 176 GLY A C 1
ATOM 1432 O O . GLY A 1 176 ? 42.724 -8.200 -18.571 1.00 60.28 176 GLY A O 1
ATOM 1433 N N . LYS A 1 177 ? 44.925 -8.315 -18.084 1.00 58.06 177 LYS A N 1
ATOM 1434 C CA . LYS A 1 177 ? 45.405 -8.416 -19.476 1.00 58.06 177 LYS A CA 1
ATOM 1435 C C . LYS A 1 177 ? 44.621 -9.486 -20.225 1.00 58.06 177 LYS A C 1
ATOM 1437 O O . LYS A 1 177 ? 44.532 -10.628 -19.761 1.00 58.06 177 LYS A O 1
ATOM 1442 N N . TYR A 1 178 ? 44.096 -9.135 -21.390 1.00 64.12 178 TYR A N 1
ATOM 1443 C CA . TYR A 1 178 ? 43.375 -10.099 -22.201 1.00 64.12 178 TYR A CA 1
ATOM 1444 C C . TYR A 1 178 ? 44.333 -11.201 -22.695 1.00 64.12 178 TYR A C 1
ATOM 1446 O O . TYR A 1 178 ? 45.487 -10.902 -23.010 1.00 64.12 178 TYR A O 1
ATOM 1454 N N . PRO A 1 179 ? 43.898 -12.472 -22.812 1.00 58.22 179 PRO A N 1
ATOM 1455 C CA . PRO A 1 179 ? 44.781 -13.584 -23.185 1.00 58.22 179 PRO A CA 1
ATOM 1456 C C . PRO A 1 179 ? 45.567 -13.368 -24.492 1.00 58.22 179 PRO A C 1
ATOM 1458 O O . PRO A 1 179 ? 46.677 -13.871 -24.637 1.00 58.22 179 PRO A O 1
ATOM 1461 N N . TRP A 1 180 ? 45.024 -12.590 -25.434 1.00 64.12 180 TRP A N 1
ATOM 1462 C CA . TRP A 1 180 ? 45.660 -12.277 -26.719 1.00 64.12 180 TRP A CA 1
ATOM 1463 C C . TRP A 1 180 ? 46.744 -11.189 -26.644 1.00 64.12 180 TRP A C 1
ATOM 1465 O O . TRP A 1 180 ? 47.590 -11.119 -27.531 1.00 64.12 180 TRP A O 1
ATOM 1475 N N . GLU A 1 181 ? 46.787 -10.383 -25.579 1.00 60.06 181 GLU A N 1
ATOM 1476 C CA . GLU A 1 181 ? 47.832 -9.366 -25.361 1.00 60.06 181 GLU A CA 1
ATOM 1477 C C . GLU A 1 181 ? 49.180 -9.978 -24.936 1.00 60.06 181 GLU A C 1
ATOM 1479 O O . GLU A 1 181 ? 50.178 -9.269 -24.817 1.00 60.06 181 GLU A O 1
ATOM 1484 N N . GLN A 1 182 ? 49.232 -11.296 -24.706 1.00 56.50 182 GLN A N 1
ATOM 1485 C CA . GLN A 1 182 ? 50.454 -12.026 -24.350 1.00 56.50 182 GLN A CA 1
ATOM 1486 C C . GLN A 1 182 ? 51.131 -12.724 -25.544 1.00 56.50 182 GLN A C 1
ATOM 1488 O O . GLN A 1 182 ? 52.226 -13.256 -25.383 1.00 56.50 182 GLN A O 1
ATOM 1493 N N . VAL A 1 183 ? 50.514 -12.739 -26.735 1.00 58.06 183 VAL A N 1
ATOM 1494 C CA . VAL A 1 183 ? 50.921 -13.640 -27.836 1.00 58.06 183 VAL A CA 1
ATOM 1495 C C . VAL A 1 183 ? 51.684 -12.943 -28.974 1.00 58.06 183 VAL A C 1
ATOM 1497 O O . VAL A 1 183 ? 52.100 -13.609 -29.916 1.00 58.06 183 VAL A O 1
ATOM 1500 N N . TRP A 1 184 ? 51.964 -11.636 -28.916 1.00 53.16 184 TRP A N 1
ATOM 1501 C CA . TRP A 1 184 ? 52.703 -10.990 -30.012 1.00 53.16 184 TRP A CA 1
ATOM 1502 C C . TRP A 1 184 ? 53.695 -9.915 -29.565 1.00 53.16 184 TRP A C 1
ATOM 1504 O O . TRP A 1 184 ? 53.359 -8.744 -29.426 1.00 53.16 184 TRP A O 1
ATOM 1514 N N . LEU A 1 185 ? 54.956 -10.325 -29.418 1.00 49.78 185 LEU A N 1
ATOM 1515 C CA . LEU A 1 185 ? 56.114 -9.470 -29.669 1.00 49.78 185 LEU A CA 1
ATOM 1516 C C . LEU A 1 185 ? 57.119 -10.291 -30.498 1.00 49.78 185 LEU A C 1
ATOM 1518 O O . LEU A 1 185 ? 57.746 -11.200 -29.946 1.00 49.78 185 LEU A O 1
ATOM 1522 N N . PRO A 1 186 ? 57.261 -10.033 -31.812 1.00 56.50 186 PRO A N 1
ATOM 1523 C CA . PRO A 1 186 ? 58.393 -10.540 -32.576 1.00 56.50 186 PRO A CA 1
ATOM 1524 C C . PRO A 1 186 ? 59.667 -9.908 -32.003 1.00 56.50 186 PRO A C 1
ATOM 1526 O O . PRO A 1 186 ? 59.686 -8.703 -31.745 1.00 56.50 186 PRO A O 1
ATOM 1529 N N . LYS A 1 187 ? 60.688 -10.734 -31.757 1.00 53.72 187 LYS A N 1
ATOM 1530 C CA . LYS A 1 187 ? 62.029 -10.273 -31.374 1.00 53.72 187 LYS A CA 1
ATOM 1531 C C . LYS A 1 187 ? 62.710 -9.529 -32.514 1.00 53.72 187 LYS A C 1
ATOM 1533 O O . LYS A 1 187 ? 62.505 -9.951 -33.673 1.00 53.72 187 LYS A O 1
#

Solvent-accessible surface area (backbone atoms only — not comparable to full-atom values): 10192 Å² total; per-residue (Å²): 96,68,43,73,42,46,32,44,42,49,42,53,47,51,47,45,32,39,74,76,45,76,13,30,39,44,56,67,79,77,49,72,72,54,49,52,48,49,53,54,24,50,50,27,45,49,51,18,50,58,23,52,79,69,68,36,60,70,58,18,51,50,27,30,51,46,17,31,48,42,41,46,51,46,48,69,73,65,33,44,84,61,34,44,80,81,39,53,57,60,23,24,23,52,48,36,54,46,44,24,41,46,48,29,34,38,57,65,41,28,90,80,43,44,71,65,32,51,55,47,24,60,26,55,49,63,61,89,78,58,78,75,52,42,81,49,70,70,61,58,69,35,49,40,44,87,82,65,80,85,52,79,83,82,48,72,66,56,50,51,52,52,52,52,51,52,52,52,55,50,56,54,55,73,66,56,75,56,82,74,81,75,75,77,78,86,130

Secondary structure (DSSP, 8-state):
-IIIIIIHHHHHHHHHHHHHSTTB----PPPHHHHHHHHHHHHHHHHHHHHHHTT-HHHHHHHHHHHHHHHHHHHHHH-HHHHTTT-HHHHHHHHHHHHHHHHHHHHHHTTT-HHHHHHHHHHHT--S--GGGGGSPPPTTPBP-S---SSPPPPHHHHHHHHHHHHHHHHHHHTS--GGGGS----

pLDDT: mean 91.86, std 10.9, range [49.78, 98.69]

Radius of gyration: 22.33 Å; Cα contacts (8 Å, |Δi|>4): 235; chains: 1; bounding box: 81×29×52 Å

Nearest PDB structures (foldseek):
  1rqg-assembly1_A-2  TM=9.334E-01  e=2.005E-09  Pyrococcus abyssi
  5k0s-assembly2_B  TM=9.314E-01  e=1.655E-07  Brucella suis 1330
  5j58-assembly1_A  TM=8.909E-01  e=2.291E-06  Trypanosoma brucei brucei TREU927
  5nfh-assembly1_A  TM=9.030E-01  e=4.365E-06  Trypanosoma brucei brucei TREU927
  4mw7-assembly1_A  TM=8.530E-01  e=6.176E-06  Trypanosoma brucei

Mean predicted aligned error: 6.63 Å

Sequence (187 aa):
MLNDVIGNFIHRVLTFIATRFNGVVPGGDLKDVDIRYRDEALAHFKNAEDHYEKIELRDALLETVETARVGNKYLNERQPWELIKTNKDEAGTVITNALHIVKASSIALWPIIPRSMEELWAMAGFGNLRWSDAYEPPRPGTKVINVRPLFKKISYEEFKSMLKKLEEIRNEKDKGKYPWEQVWLPK

Foldseek 3Di:
DVCPQLLVLLLVLLVCCCPVVVQFQADADDDPLLVVLLVQLVVLLVVLVVCVVVVVNVSSVVSLSVLSVSLVVLCVVQVLVVCCVPPVNSSSHSSQSSVLSSVSSLQSCCVPPVPLSCVSCVQQQVPDDDNVCSPPGDDGGRGGDDRDRSDDDQDPVNVVVVVVVVVVVVVVVVPPPDPVNPPDDDD